Protein AF-A0A2N5IAC8-F1 (afdb_monomer_lite)

pLDDT: mean 90.93, std 9.6, range [43.91, 98.5]

Radius of gyration: 19.28 Å; chains: 1; bounding box: 46×30×60 Å

Structure (mmCIF, N/CA/C/O backbone):
data_AF-A0A2N5IAC8-F1
#
_entry.id   AF-A0A2N5IAC8-F1
#
loop_
_atom_site.group_PDB
_atom_site.id
_atom_site.type_symbol
_atom_site.label_atom_id
_atom_site.label_alt_id
_atom_site.label_comp_id
_atom_site.label_asym_id
_atom_site.label_entity_id
_atom_site.label_seq_id
_atom_site.pdbx_PDB_ins_code
_atom_site.Cartn_x
_atom_site.Cartn_y
_atom_site.Cartn_z
_atom_site.occupancy
_atom_site.B_iso_or_equiv
_atom_site.auth_seq_id
_atom_site.auth_comp_id
_atom_site.auth_asym_id
_atom_site.auth_atom_id
_atom_site.pdbx_PDB_model_num
ATOM 1 N N . MET A 1 1 ? -25.109 10.776 -1.856 1.00 59.88 1 MET A N 1
ATOM 2 C CA . MET A 1 1 ? -23.927 11.554 -2.291 1.00 59.88 1 MET A CA 1
ATOM 3 C C . MET A 1 1 ? -22.959 10.590 -2.956 1.00 59.88 1 MET A C 1
ATOM 5 O O . MET A 1 1 ? -22.749 9.527 -2.384 1.00 59.88 1 MET A O 1
ATOM 9 N N . MET A 1 2 ? -22.446 10.898 -4.154 1.00 70.94 2 MET A N 1
ATOM 10 C CA . MET A 1 2 ? -21.367 10.093 -4.745 1.00 70.94 2 MET A CA 1
ATOM 11 C C . MET A 1 2 ? -20.084 10.332 -3.950 1.00 70.94 2 MET A C 1
ATOM 13 O O . MET A 1 2 ? -19.801 11.470 -3.580 1.00 70.94 2 MET A O 1
ATOM 17 N N . ILE A 1 3 ? -19.356 9.261 -3.647 1.00 83.25 3 ILE A N 1
ATOM 18 C CA . ILE A 1 3 ? -18.097 9.324 -2.908 1.00 83.25 3 ILE A CA 1
ATOM 19 C C . ILE A 1 3 ? -16.937 9.521 -3.887 1.00 83.25 3 ILE A C 1
ATOM 21 O O . ILE A 1 3 ? -16.845 8.819 -4.891 1.00 83.25 3 ILE A O 1
ATOM 25 N N . ASP A 1 4 ? -16.062 10.481 -3.597 1.00 87.25 4 ASP A N 1
ATOM 26 C CA . ASP A 1 4 ? -14.800 10.694 -4.307 1.00 87.25 4 ASP A CA 1
ATOM 27 C C . ASP A 1 4 ? -13.604 10.461 -3.366 1.00 87.25 4 ASP A C 1
ATOM 29 O O . ASP A 1 4 ? -13.773 10.158 -2.182 1.00 87.25 4 ASP A O 1
ATOM 33 N N . ALA A 1 5 ? -12.381 10.591 -3.886 1.00 88.31 5 ALA A N 1
ATOM 34 C CA . ALA A 1 5 ? -11.159 10.371 -3.113 1.00 88.31 5 ALA A CA 1
ATOM 35 C C . ALA A 1 5 ? -11.021 11.313 -1.900 1.00 88.31 5 ALA A C 1
ATOM 37 O O . ALA A 1 5 ? -10.558 10.887 -0.840 1.00 88.31 5 ALA A O 1
ATOM 38 N N . ASN A 1 6 ? -11.453 12.572 -2.025 1.00 91.56 6 ASN A N 1
ATOM 39 C CA . ASN A 1 6 ? -11.341 13.566 -0.956 1.00 91.56 6 ASN A CA 1
ATOM 40 C C . ASN A 1 6 ? -12.316 13.261 0.182 1.00 91.56 6 ASN A C 1
ATOM 42 O O . ASN A 1 6 ? -11.937 13.294 1.356 1.00 91.56 6 ASN A O 1
ATOM 46 N N . ILE A 1 7 ? -13.562 12.928 -0.159 1.00 93.56 7 ILE A N 1
ATOM 47 C CA . ILE A 1 7 ? -14.576 12.490 0.802 1.00 93.56 7 ILE A CA 1
ATOM 48 C C . ILE A 1 7 ? -14.111 11.205 1.485 1.00 93.56 7 ILE A C 1
ATOM 50 O O . ILE A 1 7 ? -14.170 11.115 2.710 1.00 93.56 7 ILE A O 1
ATOM 54 N N . LEU A 1 8 ? -13.600 10.239 0.720 1.00 94.31 8 LEU A N 1
ATOM 55 C CA . LEU A 1 8 ? -13.124 8.970 1.260 1.00 94.31 8 LEU A CA 1
ATOM 56 C C . LEU A 1 8 ? -11.985 9.169 2.263 1.00 94.31 8 LEU A C 1
ATOM 58 O O . LEU A 1 8 ? -12.045 8.627 3.364 1.00 94.31 8 LEU A O 1
ATOM 62 N N . LEU A 1 9 ? -10.976 9.973 1.917 1.00 95.88 9 LEU A N 1
ATOM 63 C CA . LEU A 1 9 ? -9.863 10.276 2.814 1.00 95.88 9 LEU A CA 1
ATOM 64 C C . LEU A 1 9 ? -10.334 11.027 4.066 1.00 95.88 9 LEU A C 1
ATOM 66 O O . LEU A 1 9 ? -9.874 10.737 5.169 1.00 95.88 9 LEU A O 1
ATOM 70 N N . LYS A 1 10 ? -11.282 11.959 3.926 1.00 95.75 10 LYS A N 1
ATOM 71 C CA . LYS A 1 10 ? -11.875 12.670 5.065 1.00 95.75 10 LYS A CA 1
ATOM 72 C C . LYS A 1 10 ? -12.613 11.717 6.008 1.00 95.75 10 LYS A C 1
ATOM 74 O O . LYS A 1 10 ? -12.429 11.800 7.220 1.00 95.75 10 LYS A O 1
ATOM 79 N N . GLU A 1 11 ? -13.427 10.812 5.471 1.00 96.06 11 GLU A N 1
ATOM 80 C CA . GLU A 1 11 ? -14.129 9.806 6.273 1.00 96.06 11 GLU A CA 1
ATOM 81 C C . GLU A 1 11 ? -13.148 8.825 6.922 1.00 96.06 11 GLU A C 1
ATOM 83 O O . GLU A 1 11 ? -13.330 8.485 8.089 1.00 96.06 11 GLU A O 1
ATOM 88 N N . ALA A 1 12 ? -12.075 8.443 6.220 1.00 97.00 12 ALA A N 1
ATOM 89 C CA . ALA A 1 12 ? -11.006 7.610 6.764 1.00 97.00 12 ALA A CA 1
ATOM 90 C C . ALA A 1 12 ? -10.314 8.291 7.960 1.00 97.00 12 ALA A C 1
ATOM 92 O O . ALA A 1 12 ? -10.155 7.686 9.017 1.00 97.00 12 ALA A O 1
ATOM 93 N N . LYS A 1 13 ? -9.975 9.580 7.852 1.00 96.81 13 LYS A N 1
ATOM 94 C CA . LYS A 1 13 ? -9.394 10.336 8.975 1.00 96.81 13 LYS A CA 1
ATOM 95 C C . LYS A 1 13 ? -10.370 10.490 10.144 1.00 96.81 13 LYS A C 1
ATOM 97 O O . LYS A 1 13 ? -9.966 10.369 11.296 1.00 96.81 13 LYS A O 1
ATOM 102 N N . SER A 1 14 ? -11.656 10.705 9.863 1.00 96.25 14 SER A N 1
ATOM 103 C CA . SER A 1 14 ? -12.686 10.788 10.906 1.00 96.25 14 SER A CA 1
ATOM 104 C C . SER A 1 14 ? -12.843 9.469 11.658 1.00 96.25 14 SER A C 1
ATOM 106 O O . SER A 1 14 ? -12.844 9.478 12.885 1.00 96.25 14 SER A O 1
ATOM 108 N N . ILE A 1 15 ? -12.946 8.337 10.950 1.00 96.56 15 ILE A N 1
ATOM 109 C CA . ILE A 1 15 ? -13.102 7.033 11.607 1.00 96.56 15 ILE A CA 1
ATOM 110 C C . ILE A 1 15 ? -11.825 6.636 12.358 1.00 96.56 15 ILE A C 1
ATOM 112 O O . ILE A 1 15 ? -11.919 6.076 13.441 1.00 96.56 15 ILE A O 1
ATOM 116 N N . ALA A 1 16 ? -10.637 6.984 11.849 1.00 96.75 16 ALA A N 1
ATOM 117 C CA . ALA A 1 16 ? -9.373 6.776 12.557 1.00 96.75 16 ALA A CA 1
ATOM 118 C C . ALA A 1 16 ? -9.361 7.490 13.919 1.00 96.75 16 ALA A C 1
ATOM 120 O O . ALA A 1 16 ? -9.022 6.883 14.938 1.00 96.75 16 ALA A O 1
ATOM 121 N N . TYR A 1 17 ? -9.804 8.751 13.951 1.00 96.12 17 TYR A N 1
ATOM 122 C CA . TYR A 1 17 ? -9.947 9.513 15.189 1.00 96.12 17 TYR A CA 1
ATOM 123 C C . TYR A 1 17 ? -11.007 8.910 16.122 1.00 96.12 17 TYR A C 1
ATOM 125 O O . TYR A 1 17 ? -10.749 8.737 17.311 1.00 96.12 17 TYR A O 1
ATOM 133 N N . GLU A 1 18 ? -12.185 8.555 15.602 1.00 95.94 18 GLU A N 1
ATOM 134 C CA . GLU A 1 18 ? -13.270 7.950 16.389 1.00 95.94 18 GLU A CA 1
ATOM 135 C C . GLU A 1 18 ? -12.830 6.627 17.031 1.00 95.94 18 GLU A C 1
ATOM 137 O O . GLU A 1 18 ? -12.959 6.464 18.243 1.00 95.94 18 GLU A O 1
ATOM 142 N N . LEU A 1 19 ? -12.232 5.723 16.250 1.00 96.88 19 LEU A N 1
ATOM 143 C CA . LEU A 1 19 ? -11.705 4.451 16.747 1.00 96.88 19 LEU A CA 1
ATOM 144 C C . LEU A 1 19 ? -10.594 4.665 17.778 1.00 96.88 19 LEU A C 1
ATOM 146 O O . LEU A 1 19 ? -10.504 3.893 18.729 1.00 96.88 19 LEU A O 1
ATOM 150 N N . SER A 1 20 ? -9.784 5.717 17.638 1.00 96.81 20 SER A N 1
ATOM 151 C CA . SER A 1 20 ? -8.714 5.996 18.601 1.00 96.81 20 SER A CA 1
ATOM 152 C C . SER A 1 20 ? -9.206 6.493 19.960 1.00 96.81 20 SER A C 1
ATOM 154 O O . SER A 1 20 ? -8.499 6.359 20.955 1.00 96.81 20 SER A O 1
ATOM 156 N N . ASN A 1 21 ? -10.429 7.023 20.027 1.00 95.88 21 ASN A N 1
ATOM 157 C CA . ASN A 1 21 ? -11.052 7.497 21.266 1.00 95.88 21 ASN A CA 1
ATOM 158 C C . ASN A 1 21 ? -12.017 6.472 21.887 1.00 95.88 21 ASN A C 1
ATOM 160 O O . ASN A 1 21 ? -12.739 6.789 22.832 1.00 95.88 21 ASN A O 1
ATO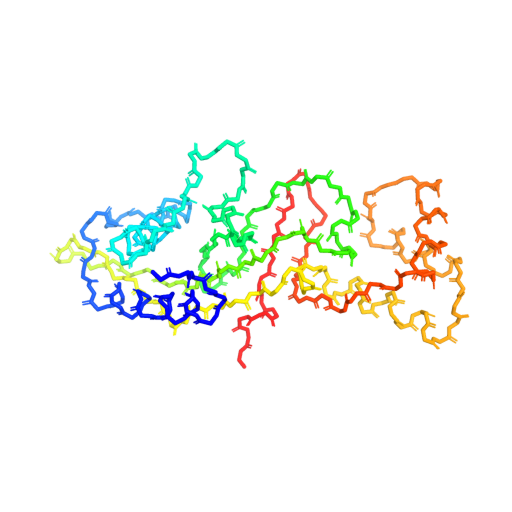M 164 N N . GLN A 1 22 ? -12.048 5.247 21.359 1.00 96.06 22 GLN A N 1
ATOM 165 C CA . GLN A 1 22 ? -12.900 4.166 21.840 1.00 96.06 22 GLN A CA 1
ATOM 166 C C . GLN A 1 22 ? -12.069 3.050 22.471 1.00 96.06 22 GLN A C 1
ATOM 168 O O . GLN A 1 22 ? -10.957 2.741 22.043 1.00 96.06 22 GLN A O 1
ATOM 173 N N . ASN A 1 23 ? -12.659 2.407 23.474 1.00 97.19 23 ASN A N 1
ATOM 174 C CA . ASN A 1 23 ? -12.154 1.151 24.004 1.00 97.19 23 ASN A CA 1
ATOM 175 C C . ASN A 1 23 ? -12.745 0.004 23.182 1.00 97.19 23 ASN A C 1
ATOM 177 O O . ASN A 1 23 ? -13.952 -0.024 22.940 1.00 97.19 23 ASN A O 1
ATOM 181 N N . HIS A 1 24 ? -11.910 -0.966 22.814 1.00 97.38 24 HIS A N 1
ATOM 182 C CA . HIS A 1 24 ? -12.276 -2.103 21.967 1.00 97.38 24 HIS A CA 1
ATOM 183 C C . HIS A 1 24 ? -12.130 -3.420 22.746 1.00 97.38 24 HIS A C 1
ATOM 185 O O . HIS A 1 24 ? -11.093 -4.081 22.642 1.00 97.38 24 HIS A O 1
ATOM 191 N N . PRO A 1 25 ? -13.133 -3.830 23.551 1.00 96.94 25 PRO A N 1
ATOM 192 C CA . PRO A 1 25 ? -13.095 -5.097 24.288 1.00 96.94 25 PRO A CA 1
ATOM 193 C C . PRO A 1 25 ? -12.899 -6.322 23.389 1.00 96.94 25 PRO A C 1
ATOM 195 O O . PRO A 1 25 ? -12.223 -7.271 23.771 1.00 96.94 25 PRO A O 1
ATOM 198 N N . THR A 1 26 ? -13.441 -6.287 22.170 1.00 95.88 26 THR A N 1
ATOM 199 C CA . THR A 1 26 ? -13.354 -7.379 21.184 1.00 95.88 26 THR A CA 1
ATOM 200 C C . THR A 1 26 ? -11.943 -7.613 20.649 1.00 95.88 26 THR A C 1
ATOM 202 O O . THR A 1 26 ? -11.671 -8.682 20.107 1.00 95.88 26 THR A O 1
ATOM 205 N N . LEU A 1 27 ? -11.041 -6.639 20.800 1.00 96.69 27 LEU A N 1
ATOM 206 C CA . LEU A 1 27 ? -9.649 -6.746 20.367 1.00 96.69 27 LEU A CA 1
ATOM 207 C C . LEU A 1 27 ? -8.693 -7.141 21.500 1.00 96.69 27 LEU A C 1
ATOM 209 O O . LEU A 1 27 ? -7.520 -7.406 21.229 1.00 96.69 27 LEU A O 1
ATOM 213 N N . TYR A 1 28 ? -9.158 -7.214 22.749 1.00 97.06 28 TYR A N 1
ATOM 214 C CA . TYR A 1 28 ? -8.300 -7.556 23.882 1.00 97.06 28 TYR A CA 1
ATOM 215 C C . TYR A 1 28 ? -7.644 -8.931 23.693 1.00 97.06 28 TYR A C 1
ATOM 217 O O . TYR A 1 28 ? -8.320 -9.919 23.410 1.00 97.06 28 TYR A O 1
ATOM 225 N N . GLY A 1 29 ? -6.313 -8.998 23.810 1.00 95.25 29 GLY A N 1
ATOM 226 C CA . GLY A 1 29 ? -5.532 -10.218 23.581 1.00 95.25 29 GLY A CA 1
ATOM 227 C C . GLY A 1 29 ? -5.360 -10.623 22.109 1.00 95.25 29 GLY A C 1
ATOM 228 O O . GLY A 1 29 ? -4.623 -11.567 21.821 1.00 95.25 29 GLY A O 1
ATOM 229 N N . VAL A 1 30 ? -5.984 -9.919 21.157 1.00 95.50 30 VAL A N 1
ATOM 230 C CA . VAL A 1 30 ? -5.794 -10.163 19.719 1.00 95.50 30 VAL A CA 1
ATOM 231 C C . VAL A 1 30 ? -4.467 -9.553 19.270 1.00 95.50 30 VAL A C 1
ATOM 233 O O . VAL A 1 30 ? -4.292 -8.336 19.303 1.00 95.50 30 VAL A O 1
ATOM 236 N N . ASN A 1 31 ? -3.542 -10.402 18.819 1.00 89.62 31 ASN A N 1
ATOM 237 C CA . ASN A 1 31 ? -2.208 -9.995 18.351 1.00 89.62 31 ASN A CA 1
ATOM 238 C C . ASN A 1 31 ? -1.987 -10.230 16.847 1.00 89.62 31 ASN A C 1
ATOM 240 O O . ASN A 1 31 ? -0.957 -9.843 16.297 1.00 89.62 31 ASN A O 1
ATOM 244 N N . ASP A 1 32 ? -2.946 -10.861 16.169 1.00 89.75 32 ASP A N 1
ATOM 245 C CA . ASP A 1 32 ? -2.886 -11.096 14.730 1.00 89.75 32 ASP A CA 1
ATOM 246 C C . ASP A 1 32 ? -3.254 -9.822 13.953 1.00 89.75 32 ASP A C 1
ATOM 248 O O . ASP A 1 32 ? -4.375 -9.313 14.039 1.00 89.75 32 ASP A O 1
ATOM 252 N N . GLY A 1 33 ? -2.304 -9.316 13.163 1.00 89.44 33 GLY A N 1
ATOM 253 C CA . GLY A 1 33 ? -2.487 -8.086 12.392 1.00 89.44 33 GLY A CA 1
ATOM 254 C C . GLY A 1 33 ? -3.585 -8.186 11.333 1.00 89.44 33 GLY A C 1
ATOM 255 O O . GLY A 1 33 ? -4.212 -7.179 11.011 1.00 89.44 33 GLY A O 1
ATOM 256 N N . LYS A 1 34 ? -3.874 -9.393 10.827 1.00 90.06 34 LYS A N 1
ATOM 257 C CA . LYS A 1 34 ? -4.976 -9.601 9.884 1.00 90.06 34 LYS A CA 1
ATOM 258 C C . LYS A 1 34 ? -6.323 -9.378 10.567 1.00 90.06 34 LYS A C 1
ATOM 260 O O . LYS A 1 34 ? -7.136 -8.631 10.040 1.00 90.06 34 LYS A O 1
ATOM 265 N N . SER A 1 35 ? -6.533 -9.960 11.743 1.00 93.62 35 SER A N 1
ATOM 266 C CA . SER A 1 35 ? -7.769 -9.803 12.518 1.00 93.62 35 SER A CA 1
ATOM 267 C C . SER A 1 35 ? -8.026 -8.341 12.899 1.00 93.62 35 SER A C 1
ATOM 269 O O . SER A 1 35 ? -9.139 -7.846 12.729 1.00 93.62 35 SER A O 1
ATOM 271 N N . ILE A 1 36 ? -6.988 -7.619 13.337 1.00 94.81 36 ILE A N 1
ATOM 272 C CA . ILE A 1 36 ? -7.094 -6.183 13.651 1.00 94.81 36 ILE A CA 1
ATOM 273 C C . ILE A 1 36 ? -7.358 -5.362 12.379 1.00 94.81 36 ILE A C 1
ATOM 275 O O . ILE A 1 36 ? -8.199 -4.467 12.385 1.00 94.81 36 ILE A O 1
ATOM 279 N N . GLY A 1 37 ? -6.683 -5.680 11.271 1.00 93.81 37 GLY A N 1
ATOM 280 C CA . GLY A 1 37 ? -6.919 -5.016 9.991 1.00 93.81 37 GLY A CA 1
ATOM 281 C C . GLY A 1 37 ? -8.341 -5.223 9.471 1.00 93.81 37 GLY A C 1
ATOM 282 O O . GLY A 1 37 ? -8.991 -4.257 9.087 1.00 93.81 37 GLY A O 1
ATOM 283 N N . THR A 1 38 ? -8.867 -6.448 9.549 1.00 94.31 38 THR A N 1
ATOM 284 C CA . THR A 1 38 ? -10.261 -6.758 9.202 1.00 94.31 38 THR A CA 1
ATOM 285 C C . THR A 1 38 ? -11.250 -5.999 10.088 1.00 94.31 38 THR A C 1
ATOM 287 O O . THR A 1 38 ? -12.277 -5.546 9.592 1.00 94.31 38 THR A O 1
ATOM 290 N N . TYR A 1 39 ? -10.948 -5.809 11.375 1.00 96.12 39 TYR A N 1
ATOM 291 C CA . TYR A 1 39 ? -11.773 -4.977 12.253 1.00 96.12 39 TYR A CA 1
ATOM 292 C C . TYR A 1 39 ? -11.841 -3.522 11.764 1.00 96.12 39 TYR A C 1
ATOM 294 O O . TYR A 1 39 ? -12.933 -3.000 11.554 1.00 96.12 39 TYR A O 1
ATOM 302 N N . ILE A 1 40 ? -10.690 -2.887 11.514 1.00 96.19 40 ILE A N 1
ATOM 303 C CA . ILE A 1 40 ? -10.621 -1.496 11.025 1.00 96.19 40 ILE A CA 1
ATOM 304 C C . ILE A 1 40 ? -11.329 -1.357 9.668 1.00 96.19 40 ILE A C 1
ATOM 306 O O . ILE A 1 40 ? -12.108 -0.427 9.458 1.00 96.19 40 ILE A O 1
ATOM 310 N N . GLU A 1 41 ? -11.092 -2.302 8.757 1.00 95.38 41 GLU A N 1
ATOM 311 C CA . GLU A 1 41 ? -11.728 -2.362 7.441 1.00 95.38 41 GLU A CA 1
ATOM 312 C C . GLU A 1 41 ? -13.256 -2.429 7.551 1.00 95.38 41 GLU A C 1
ATOM 314 O O . GLU A 1 41 ? -13.952 -1.653 6.893 1.00 95.38 41 GLU A O 1
ATOM 319 N N . ASN A 1 42 ? -13.783 -3.308 8.408 1.00 95.19 42 ASN A N 1
ATOM 320 C CA . ASN A 1 42 ? -15.221 -3.448 8.625 1.00 95.19 42 ASN A CA 1
ATOM 321 C C . ASN A 1 42 ? -15.831 -2.173 9.214 1.00 95.19 42 ASN A C 1
ATOM 323 O O . ASN A 1 42 ? -16.826 -1.691 8.676 1.00 95.19 42 ASN A O 1
ATOM 327 N N . GLN A 1 43 ? -15.200 -1.574 10.231 1.00 96.38 43 GLN A N 1
ATOM 328 C CA . GLN A 1 43 ? -15.676 -0.317 10.818 1.00 96.38 43 GLN A CA 1
ATOM 329 C C . GLN A 1 43 ? -15.744 0.809 9.779 1.00 96.38 43 GLN A C 1
ATOM 331 O O . GLN A 1 43 ? -16.708 1.575 9.742 1.00 96.38 43 GLN A O 1
ATOM 336 N N . PHE A 1 44 ? -14.747 0.904 8.894 1.00 96.19 44 PHE A N 1
ATOM 337 C CA . PHE A 1 44 ? -14.769 1.906 7.833 1.00 96.19 44 PHE A CA 1
ATOM 338 C C . PHE A 1 44 ? -15.838 1.601 6.774 1.00 96.19 44 PHE A C 1
ATOM 340 O O . PHE A 1 44 ? -16.567 2.491 6.342 1.00 96.19 44 PHE A O 1
ATOM 347 N N . LYS A 1 45 ? -15.993 0.336 6.384 1.00 94.06 45 LYS A N 1
ATOM 348 C CA . LYS A 1 45 ? -17.037 -0.114 5.455 1.00 94.06 45 LYS A CA 1
ATOM 349 C C . LYS A 1 45 ? -18.452 0.170 5.975 1.00 94.06 45 LYS A C 1
ATOM 351 O O . LYS A 1 45 ? -19.304 0.601 5.198 1.00 94.06 45 LYS A O 1
ATOM 356 N N . GLU A 1 46 ? -18.705 -0.051 7.262 1.00 94.00 46 GLU A N 1
ATOM 357 C CA . GLU A 1 46 ? -19.980 0.262 7.924 1.00 94.00 46 GLU A CA 1
ATOM 358 C C . GLU A 1 46 ? -20.257 1.766 7.920 1.00 94.00 46 GLU A C 1
ATOM 360 O O . GLU A 1 46 ? -21.289 2.194 7.405 1.00 94.00 46 GLU A O 1
ATOM 365 N N . ARG A 1 47 ? -19.277 2.576 8.338 1.00 93.44 47 ARG A N 1
ATOM 366 C CA . ARG A 1 47 ? -19.317 4.045 8.264 1.00 93.44 47 ARG A CA 1
ATOM 367 C C . ARG A 1 47 ? -19.701 4.551 6.870 1.00 93.44 47 ARG A C 1
ATOM 369 O O . ARG A 1 47 ? -20.493 5.486 6.738 1.00 93.44 47 ARG A O 1
ATOM 376 N N . LEU A 1 48 ? -19.134 3.953 5.821 1.00 93.62 48 LEU A N 1
ATOM 377 C CA . LEU A 1 48 ? -19.454 4.329 4.446 1.00 93.62 48 LEU A CA 1
ATOM 378 C C . LEU A 1 48 ? -20.871 3.899 4.044 1.00 93.62 48 LEU A C 1
ATOM 380 O O . LEU A 1 48 ? -21.576 4.691 3.424 1.00 93.62 48 LEU A O 1
ATOM 384 N N . LYS A 1 49 ? -21.314 2.694 4.421 1.00 91.31 49 LYS A N 1
ATOM 385 C CA . LYS A 1 49 ? -22.678 2.197 4.154 1.00 91.31 49 LYS A CA 1
ATOM 386 C C . LYS A 1 49 ? -23.768 3.041 4.813 1.00 91.31 49 LYS A C 1
ATOM 388 O O . LYS A 1 49 ? -24.823 3.229 4.218 1.00 91.31 49 LYS A O 1
ATOM 393 N N . GLU A 1 50 ? -23.529 3.529 6.026 1.00 91.38 50 GLU A N 1
ATOM 394 C CA . GLU A 1 50 ? -24.504 4.337 6.769 1.00 91.38 50 GLU A CA 1
ATOM 395 C C . GLU A 1 50 ? -24.729 5.712 6.134 1.00 91.38 50 GLU A C 1
ATOM 397 O O . GLU A 1 50 ? -25.836 6.247 6.161 1.00 91.38 50 GLU A O 1
ATOM 402 N N . LYS A 1 51 ? -23.676 6.295 5.553 1.00 90.94 51 LYS A N 1
ATOM 403 C CA . LYS A 1 51 ? -23.689 7.675 5.051 1.00 90.94 51 LYS A CA 1
ATOM 404 C C . LYS A 1 51 ? -23.834 7.790 3.535 1.00 90.94 51 LYS A C 1
ATOM 406 O O . LYS A 1 51 ? -24.266 8.831 3.032 1.00 90.94 51 LYS A O 1
ATOM 411 N N . TYR A 1 52 ? -23.450 6.754 2.796 1.00 90.12 52 TYR A N 1
ATOM 412 C CA . TYR A 1 52 ? -23.319 6.790 1.346 1.00 90.12 52 TYR A CA 1
ATOM 413 C C . TYR A 1 52 ? -23.953 5.560 0.702 1.00 90.12 52 TYR A C 1
ATOM 415 O O . TYR A 1 52 ? -23.940 4.456 1.238 1.00 90.12 52 TYR A O 1
ATOM 423 N N . GLN A 1 53 ? -24.464 5.740 -0.515 1.00 83.44 53 GLN A N 1
ATOM 424 C CA . GLN A 1 53 ? -24.869 4.619 -1.357 1.00 83.44 53 GLN A CA 1
ATOM 425 C C . GLN A 1 53 ? -23.617 4.043 -2.023 1.00 83.44 53 GLN A C 1
ATOM 427 O O . GLN A 1 53 ? -23.251 4.467 -3.114 1.00 83.44 53 GLN A O 1
ATOM 432 N N . VAL A 1 54 ? -22.934 3.131 -1.329 1.00 81.56 54 VAL A N 1
ATOM 433 C CA . VAL A 1 54 ? -21.714 2.465 -1.807 1.00 81.56 54 VAL A CA 1
ATOM 434 C C . VAL A 1 54 ? -21.943 0.970 -1.994 1.00 81.56 54 VAL A C 1
ATOM 436 O O . VAL A 1 54 ? -22.453 0.292 -1.097 1.00 81.56 54 VAL A O 1
ATOM 439 N N . LYS A 1 55 ? -21.518 0.415 -3.135 1.00 77.25 55 LYS A N 1
ATOM 440 C CA . LYS A 1 55 ? -21.418 -1.044 -3.287 1.00 77.25 55 LYS A CA 1
ATOM 441 C C . LYS A 1 55 ? -20.095 -1.531 -2.725 1.00 77.25 55 LYS A C 1
ATOM 443 O O . LYS A 1 55 ? -19.035 -1.328 -3.313 1.00 77.25 55 LYS A O 1
ATOM 448 N N . LEU A 1 56 ? -20.178 -2.236 -1.605 1.00 78.31 56 LEU A N 1
ATOM 449 C CA . LEU A 1 56 ? -19.042 -2.968 -1.062 1.00 78.31 56 LEU A CA 1
ATOM 450 C C . LEU A 1 56 ? -18.906 -4.319 -1.763 1.00 78.31 56 LEU A C 1
ATOM 452 O O . LEU A 1 56 ? -19.912 -4.957 -2.088 1.00 78.31 56 LEU A O 1
ATOM 456 N N . SER A 1 57 ? -17.676 -4.775 -1.987 1.00 70.69 57 SER A N 1
ATOM 457 C CA . SER A 1 57 ? -17.465 -6.118 -2.521 1.00 70.69 57 SER A CA 1
ATOM 458 C C . SER A 1 57 ? -17.751 -7.190 -1.460 1.00 70.69 57 SER A C 1
ATOM 460 O O . SER A 1 57 ? -17.457 -7.020 -0.278 1.00 70.69 57 SER A O 1
ATOM 462 N N . SER A 1 58 ? -18.317 -8.323 -1.886 1.00 57.56 58 SER A N 1
ATOM 463 C CA . SER A 1 58 ? -18.500 -9.530 -1.064 1.00 57.56 58 SER A CA 1
ATOM 464 C C . SER A 1 58 ? -17.269 -10.453 -1.099 1.00 57.56 58 SER A C 1
ATOM 466 O O . SER A 1 58 ? -17.394 -11.673 -1.084 1.00 57.56 58 SER A O 1
ATOM 468 N N . SER A 1 59 ? -16.065 -9.876 -1.172 1.00 53.00 59 SER A N 1
ATOM 469 C CA . SER A 1 59 ? -14.777 -10.596 -1.147 1.00 53.00 59 SER A CA 1
ATOM 470 C C . SER A 1 59 ? -14.406 -11.432 -2.389 1.00 53.00 59 SER A C 1
ATOM 472 O O . SER A 1 59 ? -13.412 -12.148 -2.355 1.00 53.00 59 SER A O 1
ATOM 474 N N . SER A 1 60 ? -15.117 -11.323 -3.521 1.00 43.91 60 SER A N 1
ATOM 475 C CA . SER A 1 60 ? -14.862 -12.156 -4.722 1.00 43.91 60 SER A CA 1
ATOM 476 C C . SER A 1 60 ? -14.040 -11.500 -5.848 1.00 43.91 60 SER A C 1
ATOM 478 O O . SER A 1 60 ? -13.529 -12.209 -6.711 1.00 43.91 60 SER A O 1
ATOM 480 N N . LYS A 1 61 ? -13.852 -10.168 -5.848 1.00 49.97 61 LYS A N 1
ATOM 481 C CA . LYS A 1 61 ? -12.998 -9.446 -6.830 1.00 49.97 61 LYS A CA 1
ATOM 482 C C . LYS A 1 61 ? -11.665 -8.927 -6.267 1.00 49.97 61 LYS A C 1
ATOM 484 O O . LYS A 1 61 ? -10.845 -8.419 -7.029 1.00 49.97 61 LYS A O 1
ATOM 489 N N . GLY A 1 62 ? -11.442 -9.074 -4.959 1.00 75.25 62 GLY A N 1
ATOM 490 C CA . GLY A 1 62 ? -10.179 -8.733 -4.290 1.00 75.25 62 GLY A CA 1
ATOM 491 C C . GLY A 1 62 ? -9.883 -7.237 -4.106 1.00 75.25 62 GLY A C 1
ATOM 492 O O . GLY A 1 62 ? -8.739 -6.920 -3.816 1.00 75.25 62 GLY A O 1
ATOM 493 N N . ILE A 1 63 ? -10.872 -6.350 -4.300 1.00 85.00 63 ILE A N 1
ATOM 494 C CA . ILE A 1 63 ? -10.804 -4.905 -4.004 1.00 85.00 63 ILE A CA 1
ATOM 495 C C . ILE A 1 63 ? -12.024 -4.533 -3.155 1.00 85.00 63 ILE A C 1
ATOM 497 O O . ILE A 1 63 ? -13.150 -4.916 -3.494 1.00 85.00 63 ILE A O 1
ATOM 501 N N . ASP A 1 64 ? -11.817 -3.784 -2.077 1.00 89.56 64 ASP A N 1
ATOM 502 C CA . ASP A 1 64 ? -12.857 -3.472 -1.088 1.00 89.56 64 ASP A CA 1
ATOM 503 C C . ASP A 1 64 ? -13.961 -2.532 -1.581 1.00 89.56 64 ASP A C 1
ATOM 505 O O . ASP A 1 64 ? -15.146 -2.782 -1.334 1.00 89.56 64 ASP A O 1
ATOM 509 N N . LEU A 1 65 ? -13.580 -1.472 -2.297 1.00 90.00 65 LEU A N 1
ATOM 510 C CA . LEU A 1 65 ? -14.466 -0.423 -2.801 1.00 90.00 65 LEU A CA 1
ATOM 511 C C . LEU A 1 65 ? -14.380 -0.368 -4.337 1.00 90.00 65 LEU A C 1
ATOM 513 O O . LEU A 1 65 ? -13.714 0.507 -4.899 1.00 90.00 65 LEU A O 1
ATOM 517 N N . PRO A 1 66 ? -15.027 -1.308 -5.050 1.00 88.38 66 PRO A N 1
ATOM 518 C CA . PRO A 1 66 ? -14.864 -1.463 -6.494 1.00 88.38 66 PRO A CA 1
ATOM 519 C C . PRO A 1 66 ? -15.378 -0.270 -7.312 1.00 88.38 66 PRO A C 1
ATOM 521 O O . PRO A 1 66 ? -14.808 0.018 -8.358 1.00 88.38 66 PRO A O 1
ATOM 524 N N . GLU A 1 67 ? -16.414 0.440 -6.853 1.00 86.69 67 GLU A N 1
ATOM 525 C CA . GLU A 1 67 ? -16.993 1.582 -7.589 1.00 86.69 67 GLU A CA 1
ATOM 526 C C . GLU A 1 67 ? -16.023 2.760 -7.729 1.00 86.69 67 GLU A C 1
ATOM 528 O O . GLU A 1 67 ? -16.072 3.483 -8.719 1.00 86.69 67 GLU A O 1
ATOM 533 N N . ILE A 1 68 ? -15.109 2.910 -6.769 1.00 88.88 68 ILE A N 1
ATOM 534 C CA . ILE A 1 68 ? -14.054 3.930 -6.781 1.00 88.88 68 ILE A CA 1
ATOM 535 C C . ILE A 1 68 ? -12.654 3.330 -6.946 1.00 88.88 68 ILE A C 1
ATOM 537 O O . ILE A 1 68 ? -11.661 4.049 -6.885 1.00 88.88 68 ILE A O 1
ATOM 541 N N . ASN A 1 69 ? -12.571 2.020 -7.192 1.00 92.00 69 ASN A N 1
ATOM 542 C CA . ASN A 1 69 ? -11.329 1.282 -7.401 1.00 92.00 69 ASN A CA 1
ATOM 543 C C . ASN A 1 69 ? -10.308 1.472 -6.260 1.00 92.00 69 ASN A C 1
ATOM 545 O O . ASN A 1 69 ? -9.132 1.746 -6.513 1.00 92.00 69 ASN A O 1
ATOM 549 N N . VAL A 1 70 ? -10.772 1.363 -5.008 1.00 93.62 70 VAL A N 1
ATOM 550 C CA . VAL A 1 70 ? -9.950 1.523 -3.797 1.00 93.62 70 VAL A CA 1
ATOM 551 C C . VAL A 1 70 ? -9.929 0.232 -2.989 1.00 93.62 70 VAL A C 1
ATOM 553 O O . VAL A 1 70 ? -10.973 -0.350 -2.695 1.00 93.62 70 VAL A O 1
ATOM 556 N N . ASP A 1 71 ? -8.734 -0.173 -2.586 1.00 93.62 71 ASP A N 1
ATOM 557 C CA . ASP A 1 71 ? -8.495 -1.248 -1.631 1.00 93.62 71 ASP A CA 1
ATOM 558 C C . ASP A 1 71 ? -8.176 -0.655 -0.251 1.00 93.62 71 ASP A C 1
ATOM 560 O O . ASP A 1 71 ? -7.471 0.355 -0.151 1.00 93.62 71 ASP A O 1
ATOM 564 N N . ILE A 1 72 ? -8.702 -1.247 0.819 1.00 94.44 72 ILE A N 1
ATOM 565 C CA . ILE A 1 72 ? -8.457 -0.794 2.187 1.00 94.44 72 ILE A CA 1
ATOM 566 C C . ILE A 1 72 ? -7.334 -1.653 2.764 1.00 94.44 72 ILE A C 1
ATOM 568 O O . ILE A 1 72 ? -7.313 -2.880 2.673 1.00 94.44 72 ILE A O 1
ATOM 572 N N . LYS A 1 73 ? -6.344 -0.994 3.356 1.00 94.06 73 LYS A N 1
ATOM 573 C CA . LYS A 1 73 ? -5.217 -1.649 4.005 1.00 94.06 73 LYS A CA 1
ATOM 574 C C . LYS A 1 73 ? -5.036 -1.106 5.402 1.00 94.06 73 LYS A C 1
ATOM 576 O O . LYS A 1 73 ? -5.196 0.083 5.664 1.00 94.06 73 LYS A O 1
ATOM 581 N N . SER A 1 74 ? -4.648 -1.993 6.302 1.00 94.31 74 SER A N 1
ATOM 582 C CA . SER A 1 74 ? -4.264 -1.634 7.657 1.00 94.31 74 SER A CA 1
ATOM 583 C C . SER A 1 74 ? -2.970 -2.336 8.016 1.00 94.31 74 SER A C 1
ATOM 585 O O . SER A 1 74 ? -2.743 -3.480 7.621 1.00 94.31 74 SER A O 1
ATOM 587 N N . THR A 1 75 ? -2.102 -1.643 8.740 1.00 93.62 75 THR A N 1
ATOM 588 C CA . THR A 1 75 ? -0.804 -2.179 9.140 1.00 93.62 75 THR A CA 1
ATOM 589 C C . THR A 1 75 ? -0.344 -1.595 10.464 1.00 93.62 75 THR A C 1
ATOM 591 O O . THR A 1 75 ? -0.696 -0.469 10.818 1.00 93.62 75 THR A O 1
ATOM 594 N N . LEU A 1 76 ? 0.510 -2.340 11.165 1.00 91.81 76 LEU A N 1
ATOM 595 C CA . LEU A 1 76 ? 1.228 -1.816 12.318 1.00 91.81 76 LEU A CA 1
ATOM 596 C C . LEU A 1 76 ? 2.099 -0.627 11.914 1.00 91.81 76 LEU A C 1
ATOM 598 O O . LEU A 1 76 ? 2.775 -0.662 10.884 1.00 91.81 76 LEU A O 1
ATOM 602 N N . ARG A 1 77 ? 2.141 0.385 12.777 1.00 89.75 77 ARG A N 1
ATOM 603 C CA . ARG A 1 77 ? 3.004 1.562 12.640 1.00 89.75 77 ARG A CA 1
ATOM 604 C C . ARG A 1 77 ? 4.487 1.199 12.605 1.00 89.75 77 ARG A C 1
ATOM 606 O O . ARG A 1 77 ? 5.228 1.709 11.777 1.00 89.75 77 ARG A O 1
ATOM 613 N N . THR A 1 78 ? 4.910 0.295 13.486 1.00 88.31 78 THR A N 1
ATOM 614 C CA . THR A 1 78 ? 6.311 -0.142 13.614 1.00 88.31 78 THR A CA 1
ATOM 615 C C . THR A 1 78 ? 6.760 -1.059 12.478 1.00 88.31 78 THR A C 1
ATOM 617 O O . THR A 1 78 ? 7.955 -1.223 12.246 1.00 88.31 78 THR A O 1
ATOM 620 N N . ARG A 1 79 ? 5.810 -1.655 11.749 1.00 87.88 79 ARG A N 1
ATOM 621 C CA . ARG A 1 79 ? 6.073 -2.532 10.607 1.00 87.88 79 ARG A CA 1
ATOM 622 C C . ARG A 1 79 ? 5.029 -2.280 9.517 1.00 87.88 79 ARG A C 1
ATOM 624 O O . ARG A 1 79 ? 4.112 -3.088 9.375 1.00 87.88 79 ARG A O 1
ATOM 631 N N . PRO A 1 80 ? 5.143 -1.168 8.766 1.00 89.12 80 PRO A N 1
ATOM 632 C CA . PRO A 1 80 ? 4.131 -0.737 7.813 1.00 89.12 80 PRO A CA 1
ATOM 633 C C . PRO A 1 80 ? 4.195 -1.594 6.543 1.00 89.12 80 PRO A C 1
ATOM 635 O O . PRO A 1 80 ? 4.772 -1.202 5.529 1.00 89.12 80 PRO A O 1
ATOM 638 N N . GLN A 1 81 ? 3.634 -2.798 6.608 1.00 90.25 81 GLN A N 1
ATOM 639 C CA . GLN A 1 81 ? 3.678 -3.793 5.552 1.00 90.25 81 GLN A CA 1
ATOM 640 C C . GLN A 1 81 ? 2.393 -4.620 5.512 1.00 90.25 81 GLN A C 1
ATOM 642 O O . GLN A 1 81 ? 1.913 -5.097 6.536 1.00 90.25 81 GLN A O 1
ATOM 647 N N . SER A 1 82 ? 1.887 -4.874 4.307 1.00 88.62 82 SER A N 1
ATOM 648 C CA . SER A 1 82 ? 0.772 -5.798 4.083 1.00 88.62 82 SER A CA 1
ATOM 649 C C . SER A 1 82 ? 1.080 -6.770 2.944 1.00 88.62 82 SER A C 1
ATOM 651 O O . SER A 1 82 ? 1.986 -6.543 2.135 1.00 88.62 82 SER A O 1
ATOM 653 N N . SER A 1 83 ? 0.361 -7.890 2.894 1.00 85.00 83 SER A N 1
ATOM 654 C CA . SER A 1 83 ? 0.412 -8.787 1.742 1.00 85.00 83 SER A CA 1
ATOM 655 C C . SER A 1 83 ? -0.374 -8.206 0.565 1.00 85.00 83 SER A C 1
ATOM 657 O O . SER A 1 83 ? -1.382 -7.518 0.733 1.00 85.00 83 SER A O 1
ATOM 659 N N . CYS A 1 84 ? 0.076 -8.522 -0.645 1.00 82.81 84 CYS A N 1
ATOM 660 C CA . CYS A 1 84 ? -0.634 -8.225 -1.878 1.00 82.81 84 CYS A CA 1
ATOM 661 C C . CYS A 1 84 ? -0.661 -9.481 -2.752 1.00 82.81 84 CYS A C 1
ATOM 663 O O . CYS A 1 84 ? 0.389 -10.101 -2.949 1.00 82.81 84 CYS A O 1
ATOM 665 N N . PRO A 1 85 ? -1.830 -9.877 -3.285 1.00 73.81 85 PRO A N 1
ATOM 666 C CA . PRO A 1 85 ? -1.888 -10.967 -4.243 1.00 73.81 85 PRO A CA 1
ATOM 667 C C . PRO A 1 85 ? -1.078 -10.580 -5.485 1.00 73.81 85 PRO A C 1
ATOM 669 O O . PRO A 1 85 ? -1.346 -9.561 -6.123 1.00 73.81 85 PRO A O 1
ATOM 672 N N . TYR A 1 86 ? -0.065 -11.380 -5.802 1.00 71.69 86 TYR A N 1
ATOM 673 C CA . TYR A 1 86 ? 0.764 -11.194 -6.987 1.00 71.69 86 TYR A CA 1
ATOM 674 C C . TYR A 1 86 ? -0.030 -11.569 -8.241 1.00 71.69 86 TYR A C 1
ATOM 676 O O . TYR A 1 86 ? -0.576 -12.670 -8.303 1.00 71.69 86 TYR A O 1
ATOM 684 N N . LYS A 1 87 ? -0.105 -10.667 -9.229 1.00 78.69 87 LYS A N 1
ATOM 685 C CA . LYS A 1 87 ? -0.710 -10.971 -10.539 1.00 78.69 87 LYS A CA 1
ATOM 686 C C . LYS A 1 87 ? 0.304 -10.935 -11.677 1.00 78.69 87 LYS A C 1
ATOM 688 O O . LYS A 1 87 ? 0.233 -11.771 -12.566 1.00 78.69 87 LYS A O 1
ATOM 693 N N . SER A 1 88 ? 1.215 -9.963 -11.677 1.00 85.88 88 SER A N 1
ATOM 694 C CA . SER A 1 88 ? 2.251 -9.827 -12.708 1.00 85.88 88 SER A CA 1
ATOM 695 C C . SER A 1 88 ? 3.387 -8.938 -12.217 1.00 85.88 88 SER A C 1
ATOM 697 O O . SER A 1 88 ? 3.135 -7.956 -11.519 1.00 85.88 88 SER A O 1
ATOM 699 N N . PHE A 1 89 ? 4.633 -9.229 -12.611 1.00 86.69 89 PHE A N 1
ATOM 700 C CA . PHE A 1 89 ? 5.795 -8.405 -12.247 1.00 86.69 89 PHE A CA 1
ATOM 701 C C . PHE A 1 89 ? 5.684 -6.968 -12.760 1.00 86.69 89 PHE A C 1
ATOM 703 O O . PHE A 1 89 ? 6.199 -6.049 -12.129 1.00 86.69 89 PHE A O 1
ATOM 710 N N . ARG A 1 90 ? 4.911 -6.758 -13.831 1.00 90.75 90 ARG A N 1
ATOM 711 C CA . ARG A 1 90 ? 4.628 -5.446 -14.425 1.00 90.75 90 ARG A CA 1
ATOM 712 C C . ARG A 1 90 ? 3.992 -4.480 -13.433 1.00 90.75 90 ARG A C 1
ATOM 714 O O . ARG A 1 90 ? 4.206 -3.276 -13.528 1.00 90.75 90 ARG A O 1
ATOM 721 N N . GLN A 1 91 ? 3.281 -4.992 -12.428 1.00 90.69 91 GLN A N 1
ATOM 722 C CA . GLN A 1 91 ? 2.709 -4.171 -11.363 1.00 90.69 91 GLN A CA 1
ATOM 723 C C . GLN A 1 91 ? 3.777 -3.473 -10.497 1.00 90.69 91 GLN A C 1
ATOM 725 O O . GLN A 1 91 ? 3.477 -2.451 -9.887 1.00 90.69 91 GLN A O 1
ATOM 730 N N . LYS A 1 92 ? 5.031 -3.958 -10.469 1.00 92.00 92 LYS A N 1
ATOM 731 C CA . LYS A 1 92 ? 6.144 -3.230 -9.832 1.00 92.00 92 LYS A CA 1
ATOM 732 C C . LYS A 1 92 ? 6.552 -1.975 -10.582 1.00 92.00 92 LYS A C 1
ATOM 734 O O . LYS A 1 92 ? 7.075 -1.062 -9.962 1.00 92.00 92 LYS A O 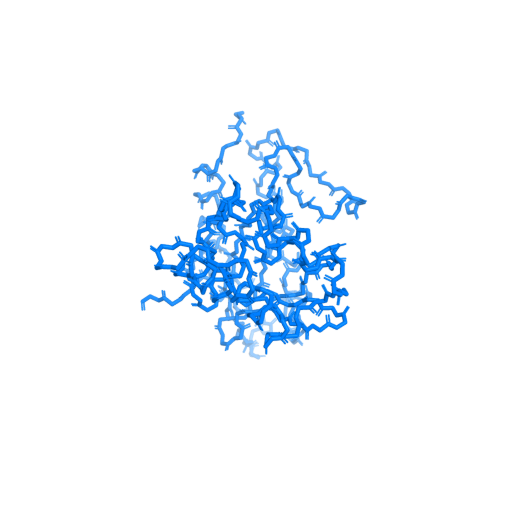1
ATOM 739 N N . ILE A 1 93 ? 6.315 -1.935 -11.885 1.00 94.75 93 ILE A N 1
ATOM 740 C CA . ILE A 1 93 ? 6.733 -0.833 -12.751 1.00 94.75 93 ILE A CA 1
ATOM 741 C C . ILE A 1 93 ? 5.560 0.123 -12.973 1.00 94.75 93 ILE A C 1
ATOM 743 O O . ILE A 1 93 ? 5.702 1.329 -12.814 1.00 94.75 93 ILE A O 1
ATOM 747 N N . TYR A 1 94 ? 4.373 -0.412 -13.261 1.00 95.38 94 TYR A N 1
ATOM 748 C CA . TYR A 1 94 ? 3.196 0.379 -13.637 1.00 95.38 94 TYR A CA 1
ATOM 749 C C . TYR A 1 94 ? 2.145 0.535 -12.527 1.00 95.38 94 TYR A C 1
ATOM 751 O O . TYR A 1 94 ? 1.153 1.242 -12.708 1.00 95.38 94 TYR A O 1
ATOM 759 N N . GLY A 1 95 ? 2.357 -0.096 -11.372 1.00 94.06 95 GLY A N 1
ATOM 760 C CA . GLY A 1 95 ? 1.443 -0.055 -10.234 1.00 94.06 95 GLY A CA 1
ATOM 761 C C . GLY A 1 95 ? 0.388 -1.163 -10.243 1.00 94.06 95 GLY A C 1
ATOM 762 O O . GLY A 1 95 ? 0.259 -1.960 -11.171 1.00 94.06 95 GLY A O 1
ATOM 763 N N . LEU A 1 96 ? -0.387 -1.229 -9.163 1.00 92.19 96 LEU A N 1
ATOM 764 C CA . LEU A 1 96 ? -1.329 -2.314 -8.874 1.00 92.19 96 LEU A CA 1
ATOM 765 C C . LEU A 1 96 ? -2.636 -2.222 -9.676 1.00 92.19 96 LEU A C 1
ATOM 767 O O . LEU A 1 96 ? -3.364 -3.211 -9.774 1.00 92.19 96 LEU A O 1
ATOM 771 N N . GLY A 1 97 ? -2.923 -1.052 -10.254 1.00 92.62 97 GLY A N 1
ATOM 772 C CA . GLY A 1 97 ? -4.144 -0.774 -11.017 1.00 92.62 97 GLY A CA 1
ATOM 773 C C . GLY A 1 97 ? -5.320 -0.267 -10.176 1.00 92.62 97 GLY A C 1
ATOM 774 O O . GLY A 1 97 ? -6.391 -0.029 -10.729 1.00 92.62 97 GLY A O 1
ATOM 775 N N . TYR A 1 98 ? -5.129 -0.059 -8.871 1.00 93.31 98 TYR A N 1
ATOM 776 C CA . TYR A 1 98 ? -6.132 0.447 -7.929 1.00 93.31 98 TYR A CA 1
ATOM 777 C C . TYR A 1 98 ? -5.505 1.366 -6.877 1.00 93.31 98 TYR A C 1
ATOM 779 O O . TYR A 1 98 ? -4.295 1.346 -6.661 1.00 93.31 98 TYR A O 1
ATOM 787 N N . HIS A 1 99 ? -6.333 2.205 -6.265 1.00 95.06 99 HIS A N 1
ATOM 788 C CA . HIS A 1 99 ? -5.958 3.116 -5.186 1.00 95.06 99 HIS A CA 1
ATOM 789 C C . HIS A 1 99 ? -5.903 2.367 -3.850 1.00 95.06 99 HIS A C 1
ATOM 791 O O . HIS A 1 99 ? -6.573 1.348 -3.687 1.00 95.06 99 HIS A O 1
ATOM 797 N N . ILE A 1 100 ? -5.163 2.884 -2.871 1.00 95.50 100 ILE A N 1
ATOM 798 C CA . ILE A 1 100 ? -5.120 2.306 -1.520 1.00 95.50 100 ILE A CA 1
ATOM 799 C C . ILE A 1 100 ? -5.517 3.369 -0.498 1.00 95.50 100 ILE A C 1
ATOM 801 O O . ILE A 1 100 ? -4.929 4.449 -0.480 1.00 95.50 100 ILE A O 1
ATOM 805 N N . ILE A 1 101 ? -6.465 3.045 0.383 1.00 96.50 101 ILE A N 1
ATOM 806 C CA . ILE A 1 101 ? -6.614 3.727 1.674 1.00 96.50 101 ILE A CA 1
ATOM 807 C C . ILE A 1 101 ? -5.833 2.927 2.707 1.00 96.50 101 ILE A C 1
ATOM 809 O O . ILE A 1 101 ? -6.139 1.763 2.953 1.00 96.50 101 ILE A O 1
ATOM 813 N N . LEU A 1 102 ? -4.819 3.545 3.304 1.00 96.25 102 LEU A N 1
ATOM 814 C CA . LEU A 1 102 ? -3.965 2.917 4.302 1.00 96.25 102 LEU A CA 1
ATOM 815 C C . LEU A 1 102 ? -4.227 3.508 5.686 1.00 96.25 102 LEU A C 1
ATOM 817 O O . LEU A 1 102 ? -4.054 4.708 5.889 1.00 96.25 102 LEU A O 1
ATOM 821 N N . PHE A 1 103 ? -4.543 2.639 6.640 1.00 96.25 103 PHE A N 1
ATOM 822 C CA . PHE A 1 103 ? -4.542 2.928 8.069 1.00 96.25 103 PHE A CA 1
ATOM 823 C C . PHE A 1 103 ? -3.269 2.378 8.713 1.00 96.25 103 PHE A C 1
ATOM 825 O O . PHE A 1 103 ? -2.947 1.194 8.577 1.00 96.25 103 PHE A O 1
ATOM 832 N N . THR A 1 104 ? -2.556 3.214 9.459 1.00 94.50 104 THR A N 1
ATOM 833 C CA . THR A 1 104 ? -1.456 2.761 10.318 1.00 94.50 104 THR A CA 1
ATOM 834 C C . THR A 1 104 ? -1.896 2.813 11.765 1.00 94.50 104 THR A C 1
ATOM 836 O O . THR A 1 104 ? -2.310 3.872 12.232 1.00 94.50 104 THR A O 1
ATOM 839 N N . TYR A 1 105 ? -1.782 1.697 12.477 1.00 94.44 105 TYR A N 1
ATOM 840 C CA . TYR A 1 105 ? -2.236 1.605 13.858 1.00 94.44 105 TYR A CA 1
ATOM 841 C C . TYR A 1 105 ? -1.136 1.103 14.794 1.00 94.44 105 TYR A C 1
ATOM 843 O O . TYR A 1 105 ? -0.198 0.407 14.400 1.00 94.44 105 TYR A O 1
ATOM 851 N N . GLU A 1 106 ? -1.286 1.439 16.062 1.00 95.00 106 GLU A N 1
ATOM 852 C CA . GLU A 1 106 ? -0.694 0.724 17.185 1.00 95.00 106 GLU A CA 1
ATOM 853 C C . GLU A 1 106 ? -1.832 0.206 18.067 1.00 95.00 106 GLU A C 1
ATOM 855 O O . GLU A 1 106 ? -2.918 0.781 18.074 1.00 95.00 106 GLU A O 1
ATOM 860 N N . LYS A 1 107 ? -1.620 -0.914 18.754 1.00 94.75 107 LYS A N 1
ATOM 861 C CA . LYS A 1 107 ? -2.619 -1.507 19.641 1.00 94.75 107 LYS A CA 1
ATOM 862 C C . LYS A 1 107 ? -2.007 -1.702 21.016 1.00 94.75 107 LYS A C 1
ATOM 864 O O . LYS A 1 107 ? -0.941 -2.301 21.123 1.00 94.75 107 LYS A O 1
ATOM 869 N N . ILE A 1 108 ? -2.714 -1.244 22.041 1.00 95.69 108 ILE A N 1
ATOM 870 C CA . ILE A 1 108 ? -2.292 -1.349 23.437 1.00 95.69 108 ILE A CA 1
ATOM 871 C C . ILE A 1 108 ? -3.407 -2.029 24.223 1.00 95.69 108 ILE A C 1
ATOM 873 O O . ILE A 1 108 ? -4.562 -1.611 24.143 1.00 95.69 108 ILE A O 1
ATOM 877 N N . ASP A 1 109 ? -3.070 -3.072 24.978 1.00 97.06 109 ASP A N 1
ATOM 878 C CA . ASP A 1 109 ? -4.028 -3.776 25.829 1.00 97.06 109 ASP A CA 1
ATOM 879 C C . ASP A 1 109 ? -4.032 -3.195 27.241 1.00 97.06 109 ASP A C 1
ATOM 881 O O . ASP A 1 109 ? -3.002 -3.119 27.908 1.00 97.06 109 ASP A O 1
ATOM 885 N N . ASN A 1 110 ? -5.219 -2.823 27.717 1.00 96.81 110 ASN A N 1
ATOM 886 C CA . ASN A 1 110 ? -5.461 -2.516 29.115 1.00 96.81 110 ASN A CA 1
ATOM 887 C C . ASN A 1 110 ? -5.911 -3.796 29.831 1.00 96.81 110 ASN A C 1
ATOM 889 O O . ASN A 1 110 ? -7.030 -4.280 29.638 1.00 96.81 110 ASN A O 1
ATOM 893 N N . HIS A 1 111 ? -5.033 -4.352 30.665 1.00 95.75 111 HIS A N 1
ATOM 894 C CA . HIS A 1 111 ? -5.309 -5.605 31.366 1.00 95.75 111 HIS A CA 1
ATOM 895 C C . HIS A 1 111 ? -6.309 -5.469 32.520 1.00 95.75 111 HIS A C 1
ATOM 897 O O . HIS A 1 111 ? -7.031 -6.427 32.788 1.00 95.75 111 HIS A O 1
ATOM 903 N N . GLU A 1 112 ? -6.389 -4.305 33.166 1.00 95.50 112 GLU A N 1
ATOM 904 C CA . GLU A 1 112 ? -7.332 -4.053 34.261 1.00 95.50 112 GLU A CA 1
ATOM 905 C C . GLU A 1 112 ? -8.770 -3.962 33.732 1.00 95.50 112 GLU A C 1
ATOM 907 O O . GLU A 1 112 ? -9.666 -4.653 34.215 1.00 95.50 112 GLU A O 1
ATOM 912 N N . GLY A 1 113 ? -8.976 -3.173 32.675 1.00 94.81 113 GLY A N 1
ATOM 913 C CA . GLY A 1 113 ? -10.280 -2.972 32.043 1.00 94.81 113 GLY A CA 1
ATOM 914 C C . GLY A 1 113 ? -10.670 -4.032 31.008 1.00 94.81 113 GLY A C 1
ATOM 915 O O . GLY A 1 113 ? -11.810 -4.024 30.549 1.00 94.81 113 GLY A O 1
ATOM 916 N N . LYS A 1 114 ? -9.747 -4.931 30.633 1.00 96.75 114 LYS A N 1
ATOM 917 C CA . LYS A 1 114 ? -9.922 -5.973 29.600 1.00 96.75 114 LYS A CA 1
ATOM 918 C C . LYS A 1 114 ? -10.413 -5.423 28.254 1.00 96.75 114 LYS A C 1
ATOM 920 O O . LYS A 1 114 ? -11.372 -5.924 27.669 1.00 96.75 114 LYS A O 1
ATOM 925 N N . TYR A 1 115 ? -9.744 -4.388 27.757 1.00 97.19 115 TYR A N 1
ATOM 926 C CA . TYR A 1 115 ? -9.998 -3.817 26.433 1.00 97.19 115 TYR A CA 1
ATOM 927 C C . TYR A 1 115 ? -8.696 -3.421 25.743 1.00 97.19 115 TYR A C 1
ATOM 929 O O . TYR A 1 115 ? -7.664 -3.273 26.395 1.00 97.19 115 TYR A O 1
ATOM 937 N N . SER A 1 116 ? -8.750 -3.217 24.429 1.00 97.50 116 SER A N 1
ATOM 938 C CA . SER A 1 116 ? -7.648 -2.614 23.678 1.00 97.50 116 SER A CA 1
ATOM 939 C C . SER A 1 116 ? -7.953 -1.178 23.284 1.00 97.50 116 SER A C 1
ATOM 941 O O . SER A 1 116 ? -9.101 -0.832 23.009 1.00 97.50 116 SER A O 1
ATOM 943 N N . GLN A 1 117 ? -6.913 -0.365 23.185 1.00 96.75 117 GLN A N 1
ATOM 944 C CA . GLN A 1 117 ? -6.940 0.925 22.506 1.00 96.75 117 GLN A CA 1
ATOM 945 C C . GLN A 1 117 ? -6.209 0.789 21.172 1.00 96.75 117 GLN A C 1
ATOM 947 O O . GLN A 1 117 ? -5.169 0.129 21.097 1.00 96.75 117 GLN A O 1
ATOM 952 N N . LEU A 1 118 ? -6.762 1.391 20.120 1.00 96.31 118 LEU A N 1
ATOM 953 C CA . LEU A 1 118 ? -6.099 1.523 18.825 1.00 96.31 118 LEU A CA 1
ATOM 954 C C . LEU A 1 118 ? -5.597 2.957 18.690 1.00 96.31 118 LEU A C 1
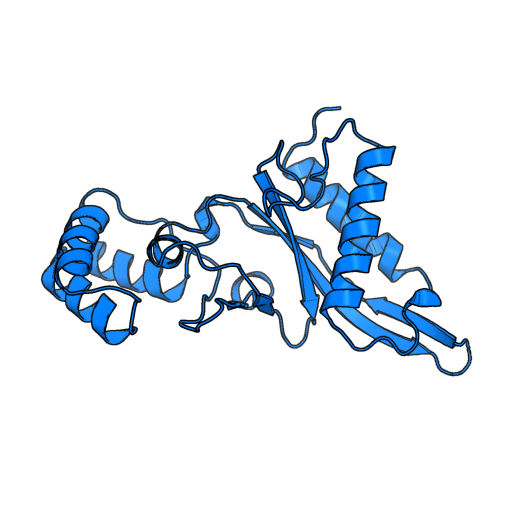ATOM 956 O O . LEU A 1 118 ? -6.382 3.877 18.825 1.00 96.31 118 LEU A O 1
ATOM 960 N N . LEU A 1 119 ? -4.319 3.170 18.406 1.00 95.31 119 LEU A N 1
ATOM 961 C CA . LEU A 1 119 ? -3.779 4.497 18.109 1.00 95.31 119 LEU A CA 1
ATOM 962 C C . LEU A 1 119 ? -3.588 4.622 16.598 1.00 95.31 119 LEU A C 1
ATOM 964 O O . LEU A 1 119 ? -2.589 4.142 16.046 1.00 95.31 119 LEU A O 1
ATOM 968 N N . ILE A 1 120 ? -4.567 5.229 15.927 1.00 94.38 120 ILE A N 1
ATOM 969 C CA . ILE A 1 120 ? -4.592 5.423 14.474 1.00 94.38 120 ILE A CA 1
ATOM 970 C C . ILE A 1 120 ? -4.335 6.905 14.172 1.00 94.38 120 ILE A C 1
ATOM 972 O O . ILE A 1 120 ? -5.262 7.707 14.108 1.00 94.38 120 ILE A O 1
ATOM 976 N N . ASP A 1 121 ? -3.063 7.271 14.002 1.00 75.88 121 ASP A N 1
ATOM 977 C CA . ASP A 1 121 ? -2.651 8.680 13.876 1.00 75.88 121 ASP A CA 1
ATOM 978 C C . ASP A 1 121 ? -3.097 9.339 12.569 1.00 75.88 121 ASP A C 1
ATOM 980 O O . ASP A 1 121 ? -3.301 10.553 12.525 1.00 75.88 121 ASP A O 1
ATOM 984 N N . ASP A 1 122 ? -3.178 8.567 11.485 1.00 81.88 122 ASP A N 1
ATOM 985 C CA . ASP A 1 122 ? -3.534 9.095 10.174 1.00 81.88 122 ASP A CA 1
ATOM 986 C C . ASP A 1 122 ? -4.119 8.013 9.257 1.00 81.88 122 ASP A C 1
ATOM 988 O O . ASP A 1 122 ? -3.994 6.804 9.491 1.00 81.88 122 ASP A O 1
ATOM 992 N N . ALA A 1 123 ? -4.732 8.489 8.179 1.00 93.88 123 ALA A N 1
ATOM 993 C CA . ALA A 1 123 ? -5.111 7.698 7.026 1.00 93.88 123 ALA A CA 1
ATOM 994 C C . ALA A 1 123 ? -4.473 8.308 5.775 1.00 93.88 123 ALA A C 1
ATOM 996 O O . ALA A 1 123 ? -4.441 9.530 5.608 1.00 93.88 123 ALA A O 1
ATOM 997 N N . TYR A 1 124 ? -3.998 7.452 4.876 1.00 95.00 124 TYR A N 1
ATOM 998 C CA . TYR A 1 124 ? -3.335 7.864 3.642 1.00 95.00 124 TYR A CA 1
ATOM 999 C C . TYR A 1 124 ? -4.134 7.395 2.437 1.00 95.00 124 TYR A C 1
ATOM 1001 O O . TYR A 1 124 ? -4.576 6.249 2.399 1.00 95.00 124 TYR A O 1
ATOM 1009 N N . PHE A 1 125 ? -4.273 8.261 1.437 1.00 95.62 125 PHE A N 1
ATOM 1010 C CA . PHE A 1 125 ? -4.757 7.879 0.116 1.00 95.62 125 PHE A CA 1
ATOM 1011 C C . PHE A 1 125 ? -3.564 7.796 -0.831 1.00 95.62 125 PHE A C 1
ATOM 1013 O O . PHE A 1 125 ? -2.853 8.781 -1.020 1.00 95.62 125 PHE A O 1
ATOM 1020 N N . ILE A 1 126 ? -3.331 6.614 -1.392 1.00 95.38 126 ILE A N 1
ATOM 1021 C CA . ILE A 1 126 ? -2.273 6.365 -2.368 1.00 95.38 126 ILE A CA 1
ATOM 1022 C C . ILE A 1 126 ? -2.952 6.198 -3.717 1.00 95.38 126 ILE A C 1
ATOM 1024 O O . ILE A 1 126 ? -3.798 5.312 -3.897 1.00 95.38 126 ILE A O 1
ATOM 1028 N N . GLU A 1 127 ? -2.601 7.055 -4.669 1.00 95.19 127 GLU A N 1
ATOM 1029 C CA . GLU A 1 127 ? -3.204 6.979 -5.989 1.00 95.19 127 GLU A CA 1
ATOM 1030 C C . GLU A 1 127 ? -2.748 5.733 -6.740 1.00 95.19 127 GLU A C 1
ATOM 1032 O O . GLU A 1 127 ? -1.599 5.315 -6.623 1.00 95.19 127 GLU A O 1
ATOM 1037 N N . LYS A 1 128 ? -3.618 5.166 -7.586 1.00 94.62 128 LYS A N 1
ATOM 1038 C CA . LYS A 1 128 ? -3.273 3.998 -8.409 1.00 94.62 128 LYS A CA 1
ATOM 1039 C C . LYS A 1 128 ? -1.973 4.189 -9.198 1.00 94.62 128 LYS A C 1
ATOM 1041 O O . LYS A 1 128 ? -1.196 3.246 -9.312 1.00 94.62 128 LYS A O 1
ATOM 1046 N N . SER A 1 129 ? -1.712 5.407 -9.678 1.00 92.62 129 SER A N 1
ATOM 1047 C CA . SER A 1 129 ? -0.490 5.781 -10.400 1.00 92.62 129 SER A CA 1
ATOM 1048 C C . SER A 1 129 ? 0.775 5.796 -9.546 1.00 92.62 129 SER A C 1
ATOM 1050 O O . SER A 1 129 ? 1.862 5.804 -10.106 1.00 92.62 129 SER A O 1
ATOM 1052 N N . GLU A 1 130 ? 0.647 5.803 -8.222 1.00 94.31 130 GLU A N 1
ATOM 1053 C CA . GLU A 1 130 ? 1.757 5.841 -7.266 1.00 94.31 130 GLU A CA 1
ATOM 1054 C C . GLU A 1 130 ? 2.018 4.471 -6.618 1.00 94.31 130 GLU A C 1
ATOM 1056 O O . GLU A 1 130 ? 2.936 4.318 -5.815 1.00 94.31 130 GLU A O 1
ATOM 1061 N N . THR A 1 131 ? 1.226 3.448 -6.953 1.00 95.56 131 THR A N 1
ATOM 1062 C CA . THR A 1 131 ? 1.325 2.112 -6.335 1.00 95.56 131 THR A CA 1
ATOM 1063 C C . THR A 1 131 ? 2.447 1.231 -6.900 1.00 95.56 131 THR A C 1
ATOM 1065 O O . THR A 1 131 ? 2.531 0.054 -6.555 1.00 95.56 131 THR A O 1
ATOM 1068 N N . ALA A 1 132 ? 3.303 1.773 -7.767 1.00 95.25 132 ALA A N 1
ATOM 1069 C CA . ALA A 1 132 ? 4.492 1.090 -8.271 1.00 95.25 132 ALA A CA 1
ATOM 1070 C C . ALA A 1 132 ? 5.626 1.061 -7.227 1.00 95.25 132 ALA A C 1
ATOM 1072 O O . ALA A 1 132 ? 5.579 1.762 -6.207 1.00 95.25 132 ALA A O 1
ATOM 1073 N N . ASP A 1 133 ? 6.654 0.253 -7.491 1.00 95.62 133 ASP A N 1
ATOM 1074 C CA . ASP A 1 133 ? 7.856 0.192 -6.667 1.00 95.62 133 ASP A CA 1
ATOM 1075 C C . ASP A 1 133 ? 8.716 1.443 -6.876 1.00 95.62 133 ASP A C 1
ATOM 1077 O O . ASP A 1 133 ? 9.230 1.700 -7.959 1.00 95.62 133 ASP A O 1
ATOM 1081 N N . ALA A 1 134 ? 8.888 2.216 -5.811 1.00 95.81 134 ALA A N 1
ATOM 1082 C CA . 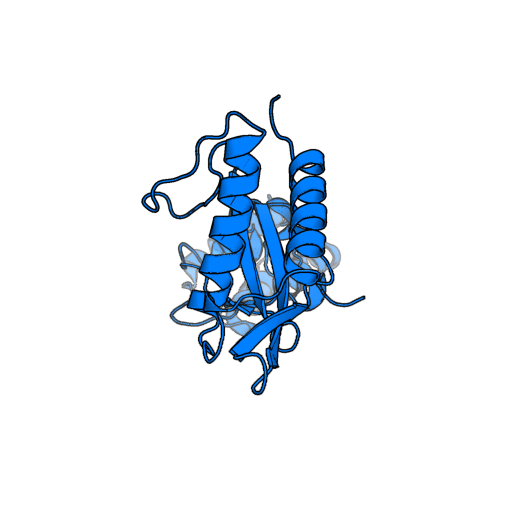ALA A 1 134 ? 9.553 3.503 -5.830 1.00 95.81 134 ALA A CA 1
ATOM 1083 C C . ALA A 1 134 ? 11.035 3.422 -6.211 1.00 95.81 134 ALA A C 1
ATOM 1085 O O . ALA A 1 134 ? 11.575 4.400 -6.722 1.00 95.81 134 ALA A O 1
ATOM 1086 N N . TYR A 1 135 ? 11.721 2.323 -5.898 1.00 95.56 135 TYR A N 1
ATOM 1087 C CA . TYR A 1 135 ? 13.144 2.187 -6.207 1.00 95.56 135 TYR A CA 1
ATOM 1088 C C . TYR A 1 135 ? 13.332 1.751 -7.655 1.00 95.56 135 TYR A C 1
ATOM 1090 O O . TYR A 1 135 ? 14.113 2.367 -8.375 1.00 95.56 135 TYR A O 1
ATOM 1098 N N . LEU A 1 136 ? 12.559 0.759 -8.102 1.00 96.19 136 LEU A N 1
ATOM 1099 C CA . LEU A 1 136 ? 12.611 0.281 -9.477 1.00 96.19 136 LEU A CA 1
ATOM 1100 C C . LEU A 1 136 ? 12.195 1.370 -10.469 1.00 96.19 136 LEU A C 1
ATOM 1102 O O . LEU A 1 136 ? 12.913 1.605 -11.436 1.00 96.19 136 LEU A O 1
ATOM 1106 N N . THR A 1 137 ? 11.086 2.080 -10.226 1.00 97.56 137 THR A N 1
ATOM 1107 C CA . THR A 1 137 ? 10.669 3.162 -11.133 1.00 97.56 137 THR A CA 1
ATOM 1108 C C . THR A 1 137 ? 11.679 4.300 -11.160 1.00 97.56 137 THR A C 1
ATOM 1110 O O . THR A 1 137 ? 11.899 4.870 -12.219 1.00 97.56 137 THR A O 1
ATOM 1113 N N . SER A 1 138 ? 12.322 4.609 -10.029 1.00 97.81 138 SER A N 1
ATOM 1114 C CA . SER A 1 138 ? 13.347 5.657 -9.972 1.00 97.81 138 SER A CA 1
ATOM 1115 C C . SER A 1 138 ? 14.573 5.286 -10.802 1.00 97.81 138 SER A C 1
ATOM 1117 O O . SER A 1 138 ? 15.070 6.127 -11.543 1.00 97.81 138 SER A O 1
ATOM 1119 N N . ALA A 1 139 ? 15.046 4.041 -10.700 1.00 98.00 139 ALA A N 1
ATOM 1120 C CA . ALA A 1 139 ? 16.184 3.558 -11.480 1.00 98.00 139 ALA A CA 1
ATOM 1121 C C . ALA A 1 139 ? 15.865 3.520 -12.984 1.00 98.00 139 ALA A C 1
ATOM 1123 O O . ALA A 1 139 ? 16.659 3.983 -13.796 1.00 98.00 139 ALA A O 1
ATOM 1124 N N . ILE A 1 140 ? 14.666 3.053 -13.349 1.00 98.31 140 ILE A N 1
ATOM 1125 C CA . ILE A 1 140 ? 14.177 3.078 -14.734 1.00 98.31 140 ILE A CA 1
ATOM 1126 C C . ILE A 1 140 ? 14.155 4.508 -15.283 1.00 98.31 140 ILE A C 1
ATOM 1128 O O . ILE A 1 140 ? 14.687 4.767 -16.358 1.00 98.31 140 ILE A O 1
ATOM 1132 N N . LEU A 1 141 ? 13.534 5.440 -14.553 1.00 98.38 141 LEU A N 1
ATOM 1133 C CA . LEU A 1 141 ? 13.406 6.831 -14.985 1.00 98.38 141 LEU A CA 1
ATOM 1134 C C . LEU A 1 141 ? 14.772 7.495 -15.157 1.00 98.38 141 LEU A C 1
ATOM 1136 O O . LEU A 1 141 ? 14.958 8.236 -16.117 1.00 98.38 141 LEU A O 1
ATOM 1140 N N . GLN A 1 142 ? 15.729 7.175 -14.284 1.00 98.38 142 GLN A N 1
ATOM 1141 C CA . GLN A 1 142 ? 17.101 7.650 -14.405 1.00 98.38 142 GLN A CA 1
ATOM 1142 C C . GLN A 1 142 ? 17.753 7.173 -15.711 1.00 98.38 142 GLN A C 1
ATOM 1144 O O . GLN A 1 142 ? 18.266 8.003 -16.451 1.00 98.38 142 GLN A O 1
ATOM 1149 N N . ILE A 1 143 ? 17.672 5.877 -16.038 1.00 98.50 143 ILE A N 1
ATOM 1150 C CA . ILE A 1 143 ? 18.222 5.322 -17.291 1.00 98.50 143 ILE A CA 1
ATOM 1151 C C . ILE A 1 143 ? 17.576 5.986 -18.517 1.00 98.50 143 ILE A C 1
ATOM 1153 O O . ILE A 1 143 ? 18.266 6.383 -19.456 1.00 98.50 143 ILE A O 1
ATOM 1157 N N . ILE A 1 144 ? 16.252 6.181 -18.502 1.00 98.00 144 ILE A N 1
ATOM 1158 C CA . ILE A 1 144 ? 15.526 6.874 -19.582 1.00 98.00 144 ILE A CA 1
ATOM 1159 C C . ILE A 1 144 ? 15.990 8.330 -19.735 1.00 98.00 144 ILE A C 1
ATOM 1161 O O . ILE A 1 144 ? 16.029 8.859 -20.847 1.00 98.00 144 ILE A O 1
ATOM 1165 N N . GLU A 1 145 ? 16.304 9.010 -18.637 1.00 97.88 145 GLU A N 1
ATOM 1166 C CA . GLU A 1 145 ? 16.767 10.395 -18.674 1.00 97.88 145 GLU A CA 1
ATOM 1167 C C . GLU A 1 145 ? 18.208 10.502 -19.194 1.00 97.88 145 GLU A C 1
ATOM 1169 O O . GLU A 1 145 ? 18.509 11.417 -19.963 1.00 97.88 145 GLU A O 1
ATOM 1174 N N . THR A 1 146 ? 19.083 9.562 -18.823 1.00 97.38 146 THR A N 1
ATOM 1175 C CA . THR A 1 146 ? 20.524 9.657 -19.089 1.00 97.38 146 THR A CA 1
ATOM 1176 C C . THR A 1 146 ? 20.972 8.982 -20.380 1.00 97.38 146 THR A C 1
ATOM 1178 O O . THR A 1 146 ? 21.687 9.603 -21.165 1.00 97.38 146 THR A O 1
ATOM 1181 N N . THR A 1 147 ? 20.594 7.722 -20.603 1.00 96.94 147 THR A N 1
ATOM 1182 C CA . THR A 1 147 ? 21.184 6.870 -21.654 1.00 96.94 147 THR A CA 1
ATOM 1183 C C . THR A 1 147 ? 20.156 6.427 -22.685 1.00 96.94 147 THR A C 1
ATOM 1185 O O . THR A 1 147 ? 20.471 6.382 -23.873 1.00 96.94 147 THR A O 1
ATOM 1188 N N . LYS A 1 148 ? 18.909 6.173 -22.260 1.00 96.50 148 LYS A N 1
ATOM 1189 C CA . LYS A 1 148 ? 17.839 5.572 -23.082 1.00 96.50 148 LYS A CA 1
ATOM 1190 C C . LYS A 1 148 ? 18.245 4.226 -23.686 1.00 96.50 148 LYS A C 1
ATOM 1192 O O . LYS A 1 148 ? 17.708 3.839 -24.725 1.00 96.50 148 LYS A O 1
ATOM 1197 N N . ASP A 1 149 ? 19.181 3.533 -23.044 1.00 97.19 149 ASP A N 1
ATOM 1198 C CA . ASP A 1 149 ? 19.704 2.264 -23.525 1.00 97.19 149 ASP A CA 1
ATOM 1199 C C . ASP A 1 149 ? 18.813 1.102 -23.044 1.00 97.19 149 ASP A C 1
ATOM 1201 O O . ASP A 1 149 ? 18.649 0.916 -21.833 1.00 97.19 149 ASP A O 1
ATOM 1205 N N . PRO A 1 150 ? 18.193 0.325 -23.955 1.00 97.00 150 PRO A N 1
ATOM 1206 C CA . PRO A 1 150 ? 17.443 -0.863 -23.569 1.00 97.00 150 PRO A CA 1
ATOM 1207 C C . PRO A 1 150 ? 18.302 -1.933 -22.877 1.00 97.00 150 PRO A C 1
ATOM 1209 O O . PRO A 1 150 ? 17.753 -2.657 -22.050 1.00 97.00 150 PRO A O 1
ATOM 1212 N N . GLU A 1 151 ? 19.606 -2.027 -23.152 1.00 97.75 151 GLU A N 1
ATOM 1213 C CA . GLU A 1 151 ? 20.486 -3.016 -22.506 1.00 97.75 151 GLU A CA 1
ATOM 1214 C C . GLU A 1 151 ? 20.676 -2.703 -21.014 1.00 97.75 151 GLU A C 1
ATOM 1216 O O . GLU A 1 151 ? 20.512 -3.584 -20.172 1.00 97.75 151 GLU A O 1
ATOM 1221 N N . GLU A 1 152 ? 20.881 -1.430 -20.647 1.00 98.19 152 GLU A N 1
ATOM 1222 C CA . GLU A 1 152 ? 20.962 -1.011 -19.236 1.00 98.19 152 GLU A CA 1
ATOM 1223 C C . GLU A 1 152 ? 19.654 -1.290 -18.471 1.00 98.19 152 GLU A C 1
ATOM 1225 O O . GLU A 1 152 ? 19.671 -1.638 -17.286 1.00 98.19 152 GLU A O 1
ATOM 1230 N N . LEU A 1 153 ? 18.496 -1.174 -19.138 1.00 98.06 153 LEU A N 1
ATOM 1231 C CA . LEU A 1 153 ? 17.205 -1.547 -18.548 1.00 98.06 153 LEU A CA 1
ATOM 1232 C C . LEU A 1 153 ? 17.116 -3.059 -18.293 1.00 98.06 153 LEU A C 1
ATOM 1234 O O . LEU A 1 153 ? 16.633 -3.470 -17.236 1.00 98.06 153 LEU A O 1
ATOM 1238 N N . ILE A 1 154 ? 17.586 -3.882 -19.232 1.00 97.69 154 ILE A N 1
ATOM 1239 C CA . ILE A 1 154 ? 17.614 -5.344 -19.088 1.00 97.69 154 ILE A CA 1
ATOM 1240 C C . ILE A 1 154 ? 18.553 -5.745 -17.942 1.00 97.69 154 ILE A C 1
ATOM 1242 O O . ILE A 1 154 ? 18.154 -6.520 -17.066 1.00 97.69 154 ILE A O 1
ATOM 1246 N N . GLU A 1 155 ? 19.757 -5.170 -17.880 1.00 97.75 155 GLU A N 1
ATOM 1247 C CA . GLU A 1 155 ? 20.703 -5.376 -16.777 1.00 97.75 155 GLU A CA 1
ATOM 1248 C C . GLU A 1 155 ? 20.087 -4.997 -15.423 1.00 97.75 155 GLU A C 1
ATOM 1250 O O . GLU A 1 155 ? 20.197 -5.755 -14.450 1.00 97.75 155 GLU A O 1
ATOM 1255 N N . LEU A 1 156 ? 19.364 -3.872 -15.354 1.00 97.38 156 LEU A N 1
ATOM 1256 C CA . LEU A 1 156 ? 18.625 -3.472 -14.159 1.00 97.38 156 LEU A CA 1
ATOM 1257 C C . LEU A 1 156 ? 17.601 -4.542 -13.750 1.00 97.38 156 LEU A C 1
ATOM 1259 O O . LEU A 1 156 ? 17.562 -4.909 -12.572 1.00 97.38 156 LEU A O 1
ATOM 1263 N N . PHE A 1 157 ? 16.796 -5.065 -14.680 1.00 95.69 157 PHE A N 1
ATOM 1264 C CA . PHE A 1 157 ? 15.776 -6.082 -14.382 1.00 95.69 157 PHE A CA 1
ATOM 1265 C C . PHE A 1 157 ? 16.385 -7.375 -13.824 1.00 95.69 157 PHE A C 1
ATOM 1267 O O . PHE A 1 157 ? 15.871 -7.915 -12.836 1.00 95.69 157 PHE A O 1
ATOM 1274 N N . TYR A 1 158 ? 17.520 -7.815 -14.375 1.00 95.12 158 TYR A N 1
ATOM 1275 C CA . TYR A 1 158 ? 18.299 -8.920 -13.816 1.00 95.12 158 TYR A CA 1
ATOM 1276 C C . TYR A 1 158 ? 18.844 -8.595 -12.423 1.00 95.12 158 TYR A C 1
ATOM 1278 O O . TYR A 1 158 ? 18.673 -9.392 -11.499 1.00 95.12 158 TYR A O 1
ATOM 1286 N N . SER A 1 159 ? 19.443 -7.415 -12.235 1.00 94.81 159 SER A N 1
ATOM 1287 C CA . SER A 1 159 ? 20.086 -7.024 -10.971 1.00 94.81 159 SER A CA 1
ATOM 1288 C C . SER A 1 159 ? 19.118 -7.032 -9.780 1.00 94.81 159 SER A C 1
ATOM 1290 O O . SER A 1 159 ? 19.490 -7.397 -8.662 1.00 94.81 159 SER A O 1
ATOM 1292 N N . VAL A 1 160 ? 17.848 -6.686 -10.019 1.00 91.81 160 VAL A N 1
ATOM 1293 C CA . VAL A 1 160 ? 16.804 -6.666 -8.986 1.00 91.81 160 VAL A CA 1
ATOM 1294 C C . VAL A 1 160 ? 16.077 -8.002 -8.845 1.00 91.81 160 VAL A C 1
ATOM 1296 O O . VAL A 1 160 ? 15.173 -8.108 -8.013 1.00 91.81 160 VAL A O 1
ATOM 1299 N N . ASN A 1 161 ? 16.458 -9.024 -9.617 1.00 90.62 161 ASN A N 1
ATOM 1300 C CA . ASN A 1 161 ? 15.762 -10.306 -9.712 1.00 90.62 161 ASN A CA 1
ATOM 1301 C C . ASN A 1 161 ? 14.263 -10.103 -9.969 1.00 90.62 161 ASN A C 1
ATOM 1303 O O . ASN A 1 161 ? 13.416 -10.594 -9.210 1.00 90.62 161 ASN A O 1
ATOM 1307 N N . LEU A 1 162 ? 13.922 -9.291 -10.975 1.00 90.69 162 LEU A N 1
ATOM 1308 C CA . LEU A 1 162 ? 12.534 -9.169 -11.402 1.00 90.69 162 LEU A CA 1
ATOM 1309 C C . LEU A 1 162 ? 12.024 -10.578 -11.789 1.00 90.69 162 LEU A C 1
ATOM 1311 O O . LEU A 1 162 ? 12.798 -11.427 -12.216 1.00 90.69 162 LEU A O 1
ATOM 1315 N N . PRO A 1 163 ? 10.757 -10.928 -11.546 1.00 88.50 163 PRO A N 1
ATOM 1316 C CA . PRO A 1 163 ? 10.237 -12.166 -12.106 1.00 88.50 163 PRO A CA 1
ATOM 1317 C C . PRO A 1 163 ? 10.102 -11.994 -13.619 1.00 88.50 163 PRO A C 1
ATOM 1319 O O . PRO A 1 163 ? 9.422 -11.065 -14.041 1.00 88.50 163 PRO A O 1
ATOM 1322 N N . GLY A 1 164 ? 10.723 -12.866 -14.402 1.00 87.38 164 GLY A N 1
ATOM 1323 C CA . GLY A 1 164 ? 10.577 -12.913 -15.853 1.00 87.38 164 GLY A CA 1
ATOM 1324 C C . GLY A 1 164 ? 11.773 -13.579 -16.525 1.00 87.38 164 GLY A C 1
ATOM 1325 O O . GLY A 1 164 ? 12.774 -13.866 -15.862 1.00 87.38 164 GLY A O 1
ATOM 1326 N N . ASP A 1 165 ? 11.651 -13.854 -17.818 1.00 91.19 165 ASP A N 1
ATOM 1327 C CA . ASP A 1 165 ? 12.746 -14.349 -18.655 1.00 91.19 165 ASP A CA 1
ATOM 1328 C C . ASP A 1 165 ? 13.354 -13.264 -19.564 1.00 91.19 165 ASP A C 1
ATOM 1330 O O . ASP A 1 165 ? 12.913 -12.114 -19.596 1.00 91.19 165 ASP A O 1
ATOM 1334 N N . GLU A 1 166 ? 14.406 -13.638 -20.295 1.00 93.12 166 GLU A N 1
ATOM 1335 C CA . GLU A 1 166 ? 15.128 -12.756 -21.217 1.00 93.12 166 GLU A CA 1
ATOM 1336 C C . GLU A 1 166 ? 14.200 -12.109 -22.256 1.00 93.12 166 GLU A C 1
ATOM 1338 O O . GLU A 1 166 ? 14.268 -10.902 -22.488 1.00 93.12 166 GLU A O 1
ATOM 1343 N N . SER A 1 167 ? 13.264 -12.879 -22.822 1.00 95.12 167 SER A N 1
ATOM 1344 C CA . SER A 1 167 ? 12.333 -12.366 -23.829 1.00 95.12 167 SER A CA 1
ATOM 1345 C C . SER A 1 167 ? 11.348 -11.365 -23.227 1.00 95.12 167 SER A C 1
ATOM 1347 O O . SER A 1 167 ? 11.050 -10.333 -23.839 1.00 95.12 167 SER A O 1
ATOM 1349 N N . GLU A 1 168 ? 10.858 -11.630 -22.015 1.00 94.31 168 GLU A N 1
ATOM 1350 C CA . GLU A 1 168 ? 10.003 -10.698 -21.279 1.00 94.31 168 GLU A CA 1
ATOM 1351 C C . GLU A 1 168 ? 10.734 -9.391 -20.946 1.00 94.31 168 GLU A C 1
ATOM 1353 O O . GLU A 1 168 ? 10.129 -8.318 -21.021 1.00 94.31 168 GLU A O 1
ATOM 1358 N N . TYR A 1 169 ? 12.028 -9.450 -20.627 1.00 95.38 169 TYR A N 1
ATOM 1359 C CA . TYR A 1 169 ? 12.840 -8.265 -20.348 1.00 95.38 169 TYR A CA 1
ATOM 1360 C C . TYR A 1 169 ? 13.110 -7.424 -21.584 1.00 95.38 169 TYR A C 1
ATOM 1362 O O . TYR A 1 169 ? 12.947 -6.206 -21.520 1.00 95.38 169 TYR A O 1
ATOM 1370 N N . GLU A 1 170 ? 13.439 -8.039 -22.719 1.00 96.44 170 GLU A N 1
ATOM 1371 C CA . GLU A 1 170 ? 13.607 -7.313 -23.980 1.00 96.44 170 GLU A CA 1
ATOM 1372 C C . GLU A 1 170 ? 12.330 -6.564 -24.383 1.00 96.44 170 GLU A C 1
ATOM 1374 O O . GLU A 1 170 ? 12.373 -5.416 -24.840 1.00 96.44 170 GLU A O 1
ATOM 1379 N N . GLN A 1 171 ? 11.170 -7.209 -24.223 1.00 96.25 171 GLN A N 1
ATOM 1380 C CA . GLN A 1 171 ? 9.875 -6.587 -24.497 1.00 96.25 171 GLN A CA 1
ATOM 1381 C C . GLN A 1 171 ? 9.593 -5.446 -23.519 1.00 96.25 171 GLN A C 1
ATOM 1383 O O . GLN A 1 171 ? 9.180 -4.362 -23.939 1.00 96.25 171 GLN A O 1
ATOM 1388 N N . LEU A 1 172 ? 9.848 -5.669 -22.228 1.00 96.25 172 LEU A N 1
ATOM 1389 C CA . LEU A 1 172 ? 9.630 -4.675 -21.186 1.00 96.25 172 LEU A CA 1
ATOM 1390 C C . LEU A 1 172 ? 10.548 -3.457 -21.351 1.00 96.25 172 LEU A C 1
ATOM 1392 O O . LEU A 1 172 ? 10.083 -2.337 -21.173 1.00 96.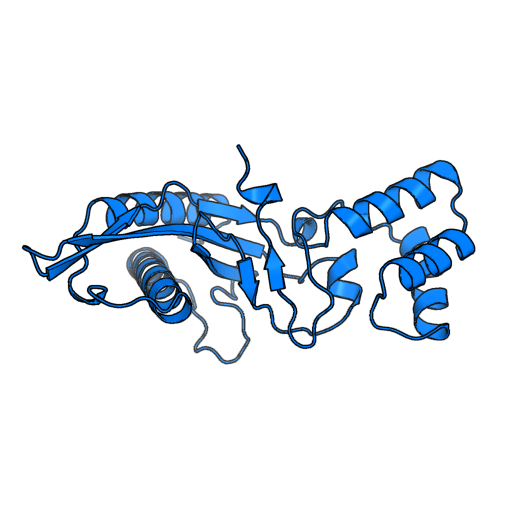25 172 LEU A O 1
ATOM 1396 N N . ALA A 1 173 ? 11.814 -3.641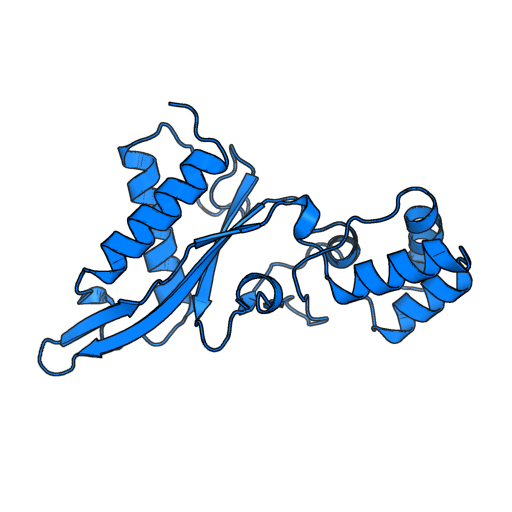 -21.727 1.00 97.31 173 ALA A N 1
ATOM 1397 C CA . ALA A 1 173 ? 12.750 -2.541 -21.954 1.00 97.31 173 ALA A CA 1
ATOM 1398 C C . ALA A 1 173 ? 12.263 -1.623 -23.085 1.00 97.31 173 ALA A C 1
ATOM 1400 O O . ALA A 1 173 ? 12.184 -0.405 -22.917 1.00 97.31 173 ALA A O 1
ATOM 1401 N N . LYS A 1 174 ? 11.834 -2.208 -24.213 1.00 97.06 174 LYS A N 1
ATOM 1402 C CA . LYS A 1 174 ? 11.239 -1.459 -25.336 1.00 97.06 174 LYS A CA 1
ATOM 1403 C C . LYS A 1 174 ? 9.978 -0.711 -24.910 1.00 97.06 174 LYS A C 1
ATOM 1405 O O . LYS A 1 174 ? 9.801 0.457 -25.249 1.00 97.06 174 LYS A O 1
ATOM 1410 N N . GLU A 1 175 ? 9.104 -1.372 -24.162 1.00 96.56 175 GLU A N 1
ATOM 1411 C CA . GLU A 1 175 ? 7.870 -0.769 -23.666 1.00 96.56 175 GLU A CA 1
ATOM 1412 C C . GLU A 1 175 ? 8.132 0.399 -22.720 1.00 96.56 175 GLU A C 1
ATOM 1414 O O . GLU A 1 175 ? 7.504 1.441 -22.865 1.00 96.56 175 GLU A O 1
ATOM 1419 N N . VAL A 1 176 ? 9.059 0.248 -21.779 1.00 96.94 176 VAL A N 1
ATOM 1420 C CA . VAL A 1 176 ? 9.407 1.266 -20.785 1.00 96.94 176 VAL A CA 1
ATOM 1421 C C . VAL A 1 176 ? 9.987 2.522 -21.442 1.00 96.94 176 VAL A C 1
ATOM 1423 O O . VAL A 1 176 ? 9.713 3.626 -20.978 1.00 96.94 176 VAL A O 1
ATOM 1426 N N . LEU A 1 177 ? 10.711 2.389 -22.557 1.00 97.31 177 LEU A N 1
ATOM 1427 C CA . LEU A 1 177 ? 11.176 3.538 -23.343 1.00 97.31 177 LEU A CA 1
ATOM 1428 C C . LEU A 1 177 ? 10.028 4.263 -24.066 1.00 97.31 177 LEU A C 1
ATOM 1430 O O . LEU A 1 177 ? 10.037 5.490 -24.161 1.00 97.31 177 LEU A O 1
ATOM 1434 N N . ILE A 1 178 ? 9.038 3.521 -24.576 1.00 97.31 178 ILE A N 1
ATOM 1435 C CA . ILE A 1 178 ? 7.875 4.080 -25.293 1.00 97.31 178 ILE A CA 1
ATOM 1436 C C . ILE A 1 178 ? 6.854 4.680 -24.317 1.00 97.31 178 ILE A C 1
ATOM 1438 O O . ILE A 1 178 ? 6.258 5.722 -24.585 1.00 97.31 178 ILE A O 1
ATOM 1442 N N . ASN A 1 179 ? 6.646 4.012 -23.188 1.00 96.69 179 ASN A N 1
ATOM 1443 C CA . ASN A 1 179 ? 5.690 4.352 -22.148 1.00 96.69 179 ASN A CA 1
ATOM 1444 C C . ASN A 1 179 ? 6.382 4.297 -20.773 1.00 96.69 179 ASN A C 1
ATOM 1446 O O . ASN A 1 179 ? 6.237 3.303 -20.043 1.00 96.69 179 ASN A O 1
ATOM 1450 N N . PRO A 1 180 ? 7.135 5.356 -20.416 1.00 96.88 180 PRO A N 1
ATOM 1451 C CA . PRO A 1 180 ? 7.824 5.439 -19.136 1.00 96.88 180 PRO A CA 1
ATOM 1452 C C . PRO A 1 180 ? 6.854 5.321 -17.952 1.00 96.88 180 PRO A C 1
ATOM 1454 O O . PRO A 1 180 ? 5.766 5.911 -17.982 1.00 96.88 180 PRO A O 1
ATOM 1457 N N . PRO A 1 181 ? 7.218 4.586 -16.886 1.00 96.44 181 PRO A N 1
ATOM 1458 C CA . PRO A 1 181 ? 6.389 4.505 -15.692 1.00 96.44 181 PRO A CA 1
ATOM 1459 C C . PRO A 1 181 ? 6.333 5.848 -14.957 1.00 96.44 181 PRO A C 1
ATOM 1461 O O . PRO A 1 181 ? 7.217 6.692 -15.076 1.00 96.44 181 PRO A O 1
ATOM 1464 N N . LYS A 1 182 ? 5.310 6.030 -14.119 1.00 96.50 182 LYS A N 1
ATOM 1465 C CA . LYS A 1 182 ? 5.319 7.100 -13.113 1.00 96.50 182 LYS A CA 1
ATOM 1466 C C . LYS A 1 182 ? 6.148 6.675 -11.905 1.00 96.50 182 LYS A C 1
ATOM 1468 O O . LYS A 1 182 ? 6.233 5.489 -11.595 1.00 96.50 182 LYS A O 1
ATOM 1473 N N . GLN A 1 183 ? 6.704 7.651 -11.192 1.00 96.62 183 GLN A N 1
ATOM 1474 C CA . GLN A 1 183 ? 7.422 7.393 -9.950 1.00 96.62 183 GLN A CA 1
ATOM 1475 C C . GLN A 1 183 ? 6.486 6.769 -8.901 1.00 96.62 183 GLN A C 1
ATOM 1477 O O . GLN A 1 183 ? 5.502 7.379 -8.479 1.00 96.62 183 GLN A O 1
ATOM 1482 N N . GLY A 1 184 ? 6.812 5.550 -8.472 1.00 96.12 184 GLY A N 1
ATOM 1483 C CA . GLY A 1 184 ? 6.103 4.840 -7.417 1.00 96.12 184 GLY A CA 1
ATOM 1484 C C . GLY A 1 184 ? 6.410 5.371 -6.016 1.00 96.12 184 GLY A C 1
ATOM 1485 O O . GLY A 1 184 ? 7.386 6.095 -5.786 1.00 96.12 184 GLY A O 1
ATOM 1486 N N . ARG A 1 185 ? 5.580 4.964 -5.051 1.00 95.19 185 ARG A N 1
ATOM 1487 C CA . ARG A 1 185 ? 5.709 5.295 -3.620 1.00 95.19 185 ARG A CA 1
ATOM 1488 C C . ARG A 1 185 ? 5.742 4.074 -2.702 1.00 95.19 185 ARG A C 1
ATOM 1490 O O . ARG A 1 185 ? 5.974 4.233 -1.505 1.00 95.19 185 ARG A O 1
ATOM 1497 N N . LEU A 1 186 ? 5.526 2.870 -3.230 1.00 94.81 186 LEU A N 1
ATOM 1498 C CA . LEU A 1 186 ? 5.594 1.631 -2.454 1.00 94.81 186 LEU A CA 1
ATOM 1499 C C . LEU A 1 186 ? 6.982 1.003 -2.562 1.00 94.81 186 LEU A C 1
ATOM 1501 O O . LEU A 1 186 ? 7.700 1.251 -3.520 1.00 94.81 186 LEU A O 1
ATOM 1505 N N . THR A 1 187 ? 7.341 0.142 -1.616 1.00 93.00 187 THR A N 1
ATOM 1506 C CA . THR A 1 187 ? 8.405 -0.849 -1.843 1.00 93.00 187 THR A CA 1
ATOM 1507 C C . THR A 1 187 ? 7.753 -2.219 -1.940 1.00 93.00 187 THR A C 1
ATOM 1509 O O . THR A 1 187 ? 7.003 -2.610 -1.044 1.00 93.00 187 THR A O 1
ATOM 1512 N N . ILE A 1 188 ? 8.019 -2.961 -3.008 1.00 90.06 188 ILE A N 1
ATOM 1513 C CA . ILE A 1 188 ? 7.378 -4.242 -3.298 1.00 90.06 188 ILE A CA 1
ATOM 1514 C C . ILE A 1 188 ? 8.447 -5.332 -3.287 1.00 90.06 188 ILE A C 1
ATOM 1516 O O . ILE A 1 188 ? 9.364 -5.347 -4.104 1.00 90.06 188 ILE A O 1
ATOM 1520 N N . SER A 1 189 ? 8.334 -6.293 -2.371 1.00 83.44 189 SER A N 1
ATOM 1521 C CA . SER A 1 189 ? 9.308 -7.388 -2.271 1.00 83.44 189 SER A CA 1
ATOM 1522 C C . SER A 1 189 ? 9.167 -8.404 -3.409 1.00 83.44 189 SER A C 1
ATOM 1524 O O . SER A 1 189 ? 8.049 -8.762 -3.775 1.00 83.44 189 SER A O 1
ATOM 1526 N N . ASN A 1 190 ? 10.281 -8.937 -3.918 1.00 73.31 190 ASN A N 1
ATOM 1527 C CA . ASN A 1 190 ? 10.290 -10.162 -4.731 1.00 73.31 190 ASN A CA 1
ATOM 1528 C C . ASN A 1 190 ? 10.161 -11.379 -3.797 1.00 73.31 190 ASN A C 1
ATOM 1530 O O . ASN A 1 190 ? 11.138 -11.811 -3.199 1.00 73.31 190 ASN A O 1
ATOM 1534 N N . ALA A 1 191 ? 8.942 -11.881 -3.593 1.00 63.91 191 ALA A N 1
ATOM 1535 C CA . ALA A 1 191 ? 8.666 -13.076 -2.790 1.00 63.91 191 ALA A CA 1
ATOM 1536 C C . ALA A 1 191 ? 7.486 -13.855 -3.395 1.00 63.91 191 ALA A C 1
ATOM 1538 O O . ALA A 1 191 ? 6.691 -13.269 -4.125 1.00 63.91 191 ALA A O 1
ATOM 1539 N N . LEU A 1 192 ? 7.334 -15.142 -3.047 1.00 57.41 192 LEU A N 1
ATOM 1540 C CA . LEU A 1 192 ? 6.213 -16.000 -3.493 1.00 57.41 192 LEU A CA 1
ATOM 1541 C C . LEU A 1 192 ? 4.831 -15.362 -3.255 1.00 57.41 192 LEU A C 1
ATOM 1543 O O . LEU A 1 192 ? 3.895 -15.584 -4.014 1.00 57.41 192 LEU A O 1
ATOM 1547 N N . GLN A 1 193 ? 4.721 -14.539 -2.210 1.00 65.62 193 GLN A N 1
ATOM 1548 C CA . GLN A 1 193 ? 3.637 -13.583 -2.025 1.00 65.62 193 GLN A CA 1
ATOM 1549 C C . GLN A 1 193 ? 4.250 -12.198 -1.874 1.00 65.62 193 GLN A C 1
ATOM 1551 O O . GLN A 1 193 ? 5.056 -11.963 -0.967 1.00 65.62 193 GLN A O 1
ATOM 1556 N N . TRP A 1 194 ? 3.877 -11.279 -2.758 1.00 74.62 194 TRP A N 1
ATOM 1557 C CA . TRP A 1 194 ? 4.350 -9.908 -2.682 1.00 74.62 194 TRP A CA 1
ATOM 1558 C C . TRP A 1 194 ? 3.905 -9.248 -1.387 1.00 74.62 194 TRP A C 1
ATOM 1560 O O . TRP A 1 194 ? 2.797 -9.462 -0.888 1.00 74.62 194 TRP A O 1
ATOM 1570 N N . ARG A 1 195 ? 4.784 -8.411 -0.847 1.00 85.25 195 ARG A N 1
ATOM 1571 C CA . ARG A 1 195 ? 4.462 -7.560 0.285 1.00 85.25 195 ARG A CA 1
ATOM 1572 C C . ARG A 1 195 ? 4.692 -6.113 -0.096 1.00 85.25 195 ARG A C 1
ATOM 1574 O O . ARG A 1 195 ? 5.768 -5.772 -0.586 1.00 85.25 195 ARG A O 1
ATOM 1581 N N . LEU A 1 196 ? 3.681 -5.295 0.159 1.00 89.88 196 LEU A N 1
ATOM 1582 C CA . LEU A 1 196 ? 3.732 -3.850 0.002 1.00 89.88 196 LEU A CA 1
ATOM 1583 C C . LEU A 1 196 ? 4.282 -3.277 1.297 1.00 89.88 196 LEU A C 1
ATOM 1585 O O . LEU A 1 196 ? 3.728 -3.550 2.360 1.00 89.88 196 LEU A O 1
ATOM 1589 N N . GLN A 1 197 ? 5.362 -2.515 1.216 1.00 92.31 197 GLN A N 1
ATOM 1590 C CA . GLN A 1 197 ? 5.880 -1.742 2.335 1.00 92.31 197 GLN A CA 1
ATOM 1591 C C . GLN A 1 197 ? 5.544 -0.274 2.110 1.00 92.31 197 GLN A C 1
ATOM 1593 O O . GLN A 1 197 ? 5.735 0.261 1.015 1.00 92.31 197 GLN A O 1
ATOM 1598 N N . TYR A 1 198 ? 5.058 0.368 3.165 1.00 92.00 198 TYR A N 1
ATOM 1599 C CA . TYR A 1 198 ? 4.514 1.719 3.111 1.00 92.00 198 TYR A CA 1
ATOM 1600 C C . TYR A 1 198 ? 5.420 2.758 3.766 1.00 92.00 198 TYR A C 1
ATOM 1602 O O . TYR A 1 198 ? 5.007 3.902 3.897 1.00 92.00 198 TYR A O 1
ATOM 1610 N N . SER A 1 199 ? 6.653 2.409 4.145 1.00 88.56 199 SER A N 1
ATOM 1611 C CA . SER A 1 199 ? 7.561 3.324 4.849 1.00 88.56 199 SER A CA 1
ATOM 1612 C C . SER A 1 199 ? 7.732 4.668 4.130 1.00 88.56 199 SER A C 1
ATOM 1614 O O . SER A 1 199 ? 7.694 5.703 4.778 1.00 88.56 199 SER A O 1
ATOM 1616 N N . LYS A 1 200 ? 7.819 4.684 2.791 1.00 86.94 200 LYS A N 1
ATOM 1617 C CA . LYS A 1 200 ? 7.894 5.925 1.993 1.00 86.94 200 LYS A CA 1
ATOM 1618 C C . LYS A 1 200 ? 6.596 6.747 1.960 1.00 86.94 200 LYS A C 1
ATOM 1620 O O . LYS A 1 200 ? 6.622 7.918 1.602 1.00 86.94 200 LYS A O 1
ATOM 1625 N N . VAL A 1 201 ? 5.459 6.140 2.292 1.00 86.44 201 VAL A N 1
ATOM 1626 C CA . VAL A 1 201 ? 4.162 6.825 2.418 1.00 86.44 201 VAL A CA 1
ATOM 1627 C C . VAL A 1 201 ? 3.971 7.359 3.837 1.00 86.44 201 VAL A C 1
ATOM 1629 O O . VAL A 1 201 ? 3.395 8.428 4.008 1.00 86.44 201 VAL A O 1
ATOM 1632 N N . THR A 1 202 ? 4.444 6.620 4.844 1.00 83.50 202 THR A N 1
ATOM 1633 C CA . THR A 1 202 ? 4.162 6.879 6.263 1.00 83.50 202 THR A CA 1
ATOM 1634 C C . THR A 1 202 ? 5.263 7.659 6.987 1.00 83.50 202 THR A C 1
ATOM 1636 O O . THR A 1 202 ? 5.025 8.134 8.094 1.00 83.50 202 THR A O 1
ATOM 1639 N N . GLN A 1 203 ? 6.466 7.775 6.413 1.00 73.06 203 GLN A N 1
ATOM 1640 C CA . GLN A 1 203 ? 7.530 8.639 6.938 1.00 73.06 203 GLN A CA 1
ATOM 1641 C C . GLN A 1 203 ? 7.097 10.111 6.834 1.00 73.06 203 GLN A C 1
ATOM 1643 O O . GLN A 1 203 ? 6.726 10.569 5.754 1.00 73.06 203 GLN A O 1
ATOM 1648 N N . LYS A 1 204 ? 7.105 10.812 7.973 1.00 53.56 204 LYS A N 1
ATOM 1649 C CA . LYS A 1 204 ? 6.933 12.267 8.073 1.00 53.56 204 LYS A CA 1
ATOM 1650 C C . LYS A 1 204 ? 8.292 12.949 8.061 1.00 53.56 204 LYS A C 1
ATOM 1652 O O . LYS A 1 204 ? 9.219 12.372 8.672 1.00 53.56 204 LYS A O 1
#

Sequence (204 aa):
MMIDANILLKEAKSIAYELSNQNHPTLYGVNDGKSIGTYIENQFKERLKEKYQVKLSSSSKGIDLPEINVDIKSTLRTRPQSSCPYKSFRQKIYGLGYHIILFTYEKIDNHEGKYSQLLIDDAYFIEKSETADAYLTSAILQIIETTKDPEELIELFYSVNLPGDESEYEQLAKEVLINPPKQGRLTISNALQWRLQYSKVTQK

Secondary structure (DSSP, 8-state):
----HHHHHHHHHHHHHHHHTSEEGGGTT---HHHHHHHHHHHHHHHHHHHS------SSSS-SBGGGTEEEEEEESSS-EEEE----TTHHHH--SSEEEEEEEEEEEETTTTEEEEEEEEEEEE-GGG-SBHHHHHHHHHHHHHT--HHHHHHHHHHTT-SS-HHHHHHHHHHHHHSPPPPP-BEE--SSSEEEE-HHHH--

Foldseek 3Di:
DDDAPVNLQVLLFVLLVVLQPDWALVCQPPPDQVVVFVVSLVSSVVSCVVPHPFDADPPPPPAGGVVHQEREEEDEPVFQKDWDADDFLCCQFQNDQGKYWYWYWDWDHDPVVNTIGINTPHIDIGGRLQRHAQVLLVLLVVCLVPPLDLVVQLVSCVVLVRPDDPVVSSVVSVVCNVPPGDRHQWHWDPDPIIMTGRCSVSPD